Protein AF-L0R6K5-F1 (afdb_monomer_lite)

Sequence (326 aa):
MNNSSETPELPEMLKDYKSTAISVDLKSSDLKAHFYVQIIESSKLFSLFKGITVNRDIVLGIPDSPALLWSAAQNMQNYWKLLQDTLDKETLELIKEGFHSVKTEYGIDLETELINNLGSNFSAGIYDGMSINMGNINTLISLEFKEPAKMVSLIEKAIAKIPEEQQQMVNRLDIKGSKVYMVPVGPLQLYAGFKGNHLVVTMGKPMFEKGLDADPSKGFLNSIKDKTLKDGLKNEISVFYMDLKEVFYTVKNFIPMLMTLSEDASIVMTPEFQKLADLFHYVSFIAKAGKDEMKGDFVIKTGFDKPFFKGVKDVSDKIGEMKQTK

Structure (mmCIF, N/CA/C/O backbone):
data_AF-L0R6K5-F1
#
_entry.id   AF-L0R6K5-F1
#
loop_
_atom_site.group_PDB
_atom_site.id
_atom_site.type_symbol
_atom_site.label_atom_id
_atom_site.label_alt_id
_atom_site.label_comp_id
_atom_site.label_asym_id
_atom_site.label_entity_id
_atom_site.label_seq_id
_atom_site.pdbx_PDB_ins_code
_atom_site.Cartn_x
_atom_site.Cartn_y
_atom_site.Cartn_z
_atom_site.occupancy
_atom_site.B_iso_or_equiv
_atom_site.auth_seq_id
_atom_site.auth_comp_id
_atom_site.auth_asym_id
_atom_site.auth_atom_id
_atom_site.pdbx_PDB_model_num
ATOM 1 N N . MET A 1 1 ? 16.546 18.511 39.198 1.00 37.75 1 MET A N 1
ATOM 2 C CA . MET A 1 1 ? 16.366 17.047 39.139 1.00 37.75 1 MET A CA 1
ATOM 3 C C . MET A 1 1 ? 16.006 16.718 37.703 1.00 37.75 1 MET A C 1
ATOM 5 O O . MET A 1 1 ? 14.890 17.003 37.297 1.00 37.75 1 MET A O 1
ATOM 9 N N . ASN A 1 2 ? 16.990 16.262 36.926 1.00 37.00 2 ASN A N 1
ATOM 10 C CA . ASN A 1 2 ? 16.795 15.777 35.562 1.00 37.00 2 ASN A CA 1
ATOM 11 C C . ASN A 1 2 ? 16.271 14.346 35.663 1.00 37.00 2 ASN A C 1
ATOM 13 O O . ASN A 1 2 ? 17.058 13.438 35.910 1.00 37.00 2 ASN A O 1
ATOM 17 N N . ASN A 1 3 ? 14.966 14.153 35.498 1.00 36.88 3 ASN A N 1
ATOM 18 C CA . ASN A 1 3 ? 14.453 12.852 35.095 1.00 36.88 3 ASN A CA 1
ATOM 19 C C . ASN A 1 3 ? 14.517 12.840 33.573 1.00 36.88 3 ASN A C 1
ATOM 21 O O . ASN A 1 3 ? 13.611 13.339 32.913 1.00 36.88 3 ASN A O 1
ATOM 25 N N . SER A 1 4 ? 15.630 12.350 33.028 1.00 42.75 4 SER A N 1
ATOM 26 C CA . SER A 1 4 ? 15.674 11.933 31.635 1.00 42.75 4 SER A CA 1
ATOM 27 C C . SER A 1 4 ? 14.606 10.861 31.459 1.00 42.75 4 SER A C 1
ATOM 29 O O . SER A 1 4 ? 14.708 9.776 32.031 1.00 42.75 4 SER A O 1
ATOM 31 N N . SER A 1 5 ? 13.552 11.198 30.723 1.00 44.28 5 SER A N 1
ATOM 32 C CA . SER A 1 5 ? 12.665 10.231 30.104 1.00 44.28 5 SER A CA 1
ATOM 33 C C . SER A 1 5 ? 13.516 9.406 29.145 1.00 44.28 5 SER A C 1
ATOM 35 O O . SER A 1 5 ? 13.728 9.764 27.990 1.00 44.28 5 SER A O 1
ATOM 37 N N . GLU A 1 6 ? 14.092 8.321 29.653 1.00 50.56 6 GLU A N 1
ATOM 38 C CA . GLU A 1 6 ? 14.618 7.266 28.803 1.00 50.56 6 GLU A CA 1
ATOM 39 C C . GLU A 1 6 ? 13.414 6.712 28.037 1.00 50.56 6 GLU A C 1
ATOM 41 O O . GLU A 1 6 ? 12.645 5.898 28.549 1.00 50.56 6 GLU A O 1
ATOM 46 N N . THR A 1 7 ? 13.198 7.231 26.823 1.00 50.06 7 THR A N 1
ATOM 47 C CA . THR A 1 7 ? 12.493 6.523 25.749 1.00 50.06 7 THR A CA 1
ATOM 48 C C . THR A 1 7 ? 12.903 5.061 25.869 1.00 50.06 7 THR A C 1
ATOM 50 O O . THR A 1 7 ? 14.117 4.828 25.874 1.00 50.06 7 THR A O 1
ATOM 53 N N . PRO A 1 8 ? 11.979 4.091 26.017 1.00 48.62 8 PRO A N 1
ATOM 54 C CA . PRO A 1 8 ? 12.384 2.703 26.126 1.00 48.62 8 PRO A CA 1
ATOM 55 C C . PRO A 1 8 ? 13.241 2.399 24.909 1.00 48.62 8 PRO A C 1
ATOM 57 O O . PRO A 1 8 ? 12.845 2.575 23.754 1.00 48.62 8 PRO A O 1
ATOM 60 N N . GLU A 1 9 ? 14.491 2.093 25.214 1.00 54.06 9 GLU A N 1
ATOM 61 C CA . GLU A 1 9 ? 15.543 1.981 24.241 1.00 54.06 9 GLU A CA 1
ATOM 62 C C . GLU A 1 9 ? 15.110 0.931 23.204 1.00 54.06 9 GLU A C 1
ATOM 64 O O . GLU A 1 9 ? 14.888 -0.232 23.546 1.00 54.06 9 GLU A O 1
ATOM 69 N N . LEU A 1 10 ? 15.028 1.329 21.923 1.00 52.28 10 LEU A N 1
ATOM 70 C CA . LEU A 1 10 ? 14.991 0.439 20.748 1.00 52.28 10 LEU A CA 1
ATOM 71 C C . LEU A 1 10 ? 15.759 -0.899 20.956 1.00 52.28 10 LEU A C 1
ATOM 73 O O . LEU A 1 10 ? 15.283 -1.936 20.482 1.00 52.28 10 LEU A O 1
ATOM 77 N N . PRO A 1 11 ? 16.905 -0.917 21.680 1.00 60.03 11 PRO A N 1
ATOM 78 C CA . PRO A 1 11 ? 17.554 -2.109 22.223 1.00 60.03 11 PRO A CA 1
ATOM 79 C C . PRO A 1 11 ? 16.676 -3.249 22.753 1.00 60.03 11 PRO A C 1
ATOM 81 O O . PRO A 1 11 ? 17.030 -4.401 22.517 1.00 60.03 11 PRO A O 1
ATOM 84 N N . GLU A 1 12 ? 15.560 -3.004 23.446 1.00 64.88 12 GLU A N 1
ATOM 85 C CA . GLU A 1 12 ? 14.767 -4.093 24.041 1.00 64.88 12 GLU A CA 1
ATOM 86 C C . GLU A 1 12 ? 14.053 -4.951 22.995 1.00 64.88 12 GLU A C 1
ATOM 88 O O . GLU A 1 12 ? 14.070 -6.176 23.089 1.00 64.88 12 GLU A O 1
ATOM 93 N N . MET A 1 13 ? 13.492 -4.337 21.952 1.00 62.50 13 MET A N 1
ATOM 94 C CA . MET A 1 13 ? 12.807 -5.067 20.877 1.00 62.50 13 MET A CA 1
ATOM 95 C C . MET A 1 13 ? 13.789 -5.792 19.950 1.00 62.50 13 MET A C 1
ATOM 97 O O . MET A 1 13 ? 13.442 -6.800 19.336 1.00 62.50 13 MET A O 1
ATOM 101 N N . LEU A 1 14 ? 15.037 -5.317 19.886 1.00 68.12 14 LEU A N 1
ATOM 102 C CA . LEU A 1 14 ? 16.127 -5.999 19.190 1.00 68.12 14 LEU A CA 1
ATOM 103 C C . LEU A 1 14 ? 16.618 -7.249 19.940 1.00 68.12 14 LEU A C 1
ATOM 105 O O . LEU A 1 14 ? 17.276 -8.083 19.326 1.00 68.12 14 LEU A O 1
ATOM 109 N N . LYS A 1 15 ? 16.278 -7.445 21.226 1.00 79.31 15 LYS A N 1
ATOM 110 C CA . LYS A 1 15 ? 16.612 -8.689 21.956 1.00 79.31 15 LYS A CA 1
ATOM 111 C C . LYS A 1 15 ? 15.886 -9.910 21.390 1.00 79.31 15 LYS A C 1
ATOM 113 O O . LYS A 1 15 ? 16.383 -11.027 21.506 1.00 79.31 15 LYS A O 1
ATOM 118 N N . ASP A 1 16 ? 14.735 -9.697 20.754 1.00 84.81 16 ASP A N 1
ATOM 119 C CA . ASP A 1 16 ? 13.950 -10.763 20.132 1.00 84.81 16 ASP A CA 1
ATOM 120 C C . ASP A 1 16 ? 14.486 -11.184 18.757 1.00 84.81 16 ASP A C 1
ATOM 122 O O . ASP A 1 16 ? 14.037 -12.180 18.185 1.00 84.81 16 ASP A O 1
ATOM 126 N N . TYR A 1 17 ? 15.439 -10.438 18.205 1.00 86.31 17 TYR A N 1
ATOM 127 C CA . TYR A 1 17 ? 16.061 -10.742 16.929 1.00 86.31 17 TYR A CA 1
ATOM 128 C C . TYR A 1 17 ? 17.138 -11.822 17.096 1.00 86.31 17 TYR A C 1
ATOM 130 O O . TYR A 1 17 ? 18.035 -11.713 17.932 1.00 86.31 17 TYR A O 1
ATOM 138 N N . LYS A 1 18 ? 17.069 -12.872 16.270 1.00 90.31 18 LYS A N 1
ATOM 139 C CA . LYS A 1 18 ? 18.043 -13.975 16.290 1.00 90.31 18 LYS A CA 1
ATOM 140 C C . LYS A 1 18 ? 19.069 -13.871 15.171 1.00 90.31 18 LYS A C 1
ATOM 142 O O . LYS A 1 18 ? 20.250 -14.117 15.395 1.00 90.31 18 LYS A O 1
ATOM 147 N N . SER A 1 19 ? 18.624 -13.580 13.952 1.00 91.25 19 SER A N 1
ATOM 148 C CA . SER A 1 19 ? 19.500 -13.534 12.781 1.00 91.25 19 SER A CA 1
ATOM 149 C C . SER A 1 19 ? 18.872 -12.766 11.621 1.00 91.25 19 SER A C 1
ATOM 151 O O . SER A 1 19 ? 17.651 -12.650 11.522 1.00 91.25 19 SER A O 1
ATOM 153 N N . THR A 1 20 ? 19.726 -12.272 10.725 1.00 93.94 20 THR A N 1
ATOM 154 C CA . THR A 1 20 ? 19.353 -11.732 9.416 1.00 93.94 20 THR A CA 1
ATOM 155 C C . THR A 1 20 ? 20.229 -12.385 8.369 1.00 93.94 20 THR A C 1
ATOM 157 O O . THR A 1 20 ? 21.409 -12.654 8.610 1.00 93.94 20 THR A O 1
ATOM 160 N N . ALA A 1 21 ? 19.664 -12.624 7.198 1.00 95.31 21 ALA A N 1
ATOM 161 C CA . ALA A 1 21 ? 20.421 -12.989 6.022 1.00 95.31 21 ALA A CA 1
ATOM 162 C C . ALA A 1 21 ? 19.873 -12.230 4.819 1.00 95.31 21 ALA A C 1
ATOM 164 O O . ALA A 1 21 ? 18.664 -12.051 4.664 1.00 95.31 21 ALA A O 1
ATOM 165 N N . ILE A 1 22 ? 20.791 -11.804 3.959 1.00 96.38 22 ILE A N 1
ATOM 166 C CA . ILE A 1 22 ? 20.474 -11.207 2.670 1.00 96.38 22 ILE A CA 1
ATOM 167 C C . ILE A 1 22 ? 21.234 -12.006 1.620 1.00 96.38 22 ILE A C 1
ATOM 169 O O . ILE A 1 22 ? 22.444 -12.204 1.732 1.00 96.38 22 ILE A O 1
ATOM 173 N N . SER A 1 23 ? 20.522 -12.477 0.605 1.00 97.00 23 SER A N 1
ATOM 174 C CA . SER A 1 23 ? 21.109 -13.112 -0.571 1.00 97.00 23 SER A CA 1
ATOM 175 C C . SER A 1 23 ? 20.747 -12.294 -1.797 1.00 97.00 23 SER A C 1
ATOM 177 O O . SER A 1 23 ? 19.596 -11.895 -1.935 1.00 97.00 23 SER A O 1
ATOM 179 N N . VAL A 1 24 ? 21.713 -12.035 -2.677 1.00 96.88 24 VAL A N 1
ATOM 180 C CA . VAL A 1 24 ? 21.503 -11.261 -3.906 1.00 96.88 24 VAL A CA 1
ATOM 181 C C . VAL A 1 24 ? 21.992 -12.074 -5.098 1.00 96.88 24 VAL A C 1
ATOM 183 O O . VAL A 1 24 ? 23.124 -12.562 -5.105 1.00 96.88 24 VAL A O 1
ATOM 186 N N . ASP A 1 25 ? 21.151 -12.202 -6.119 1.00 95.69 25 ASP A N 1
ATOM 187 C CA . ASP A 1 25 ? 21.522 -12.801 -7.395 1.00 95.69 25 ASP A CA 1
ATOM 188 C C . ASP A 1 25 ? 22.220 -11.764 -8.283 1.00 95.69 25 ASP A C 1
ATOM 190 O O . ASP A 1 25 ? 21.623 -10.776 -8.709 1.00 95.69 25 ASP A O 1
ATOM 194 N N . LEU A 1 26 ? 23.502 -12.004 -8.563 1.00 93.88 26 LEU A N 1
ATOM 195 C CA . LEU A 1 26 ? 24.333 -11.157 -9.425 1.00 93.88 26 LEU A CA 1
ATOM 196 C C . LEU A 1 26 ? 24.477 -11.702 -10.855 1.00 93.88 26 LEU A C 1
ATOM 198 O O . LEU A 1 26 ? 25.140 -11.079 -11.685 1.00 93.88 26 LEU A O 1
ATOM 202 N N . LYS A 1 27 ? 23.933 -12.893 -11.136 1.00 94.94 27 LYS A N 1
ATOM 203 C CA . LYS A 1 27 ? 24.081 -13.590 -12.422 1.00 94.94 27 LYS A CA 1
ATOM 204 C C . LYS A 1 27 ? 22.873 -13.385 -13.329 1.00 94.94 27 LYS A C 1
ATOM 206 O O . LYS A 1 27 ? 23.046 -13.348 -14.545 1.00 94.94 27 LYS A O 1
ATOM 211 N N . SER A 1 28 ? 21.680 -13.267 -12.753 1.00 96.62 28 SER A N 1
ATOM 212 C CA . SER A 1 28 ? 20.444 -13.037 -13.504 1.00 96.62 28 SER A CA 1
ATOM 213 C C . SER A 1 28 ? 20.407 -11.667 -14.187 1.00 96.62 28 SER A C 1
ATOM 215 O O . SER A 1 28 ? 21.052 -10.712 -13.751 1.00 96.62 28 SER A O 1
ATOM 217 N N . SER A 1 29 ? 19.622 -11.570 -15.262 1.00 97.50 29 SER A N 1
ATOM 218 C CA . SER A 1 29 ? 19.264 -10.292 -15.894 1.00 97.50 29 SER A CA 1
ATOM 219 C C . SER A 1 29 ? 18.374 -9.420 -15.006 1.00 97.50 29 SER A C 1
ATOM 221 O O . SER A 1 29 ? 18.449 -8.193 -15.050 1.00 97.50 29 SER A O 1
ATOM 223 N N . ASP A 1 30 ? 17.573 -10.058 -14.159 1.00 97.31 30 ASP A N 1
ATOM 224 C CA . ASP A 1 30 ? 16.804 -9.424 -13.094 1.00 97.31 30 ASP A CA 1
ATOM 225 C C . ASP A 1 30 ? 17.676 -9.223 -11.845 1.00 97.31 30 ASP A C 1
ATOM 227 O O . ASP A 1 30 ? 18.498 -10.085 -11.522 1.00 97.31 30 ASP A O 1
ATOM 231 N N . LEU A 1 31 ? 17.435 -8.153 -11.083 1.00 97.50 31 LEU A N 1
ATOM 232 C CA . LEU A 1 31 ? 17.939 -8.070 -9.711 1.00 97.50 31 LEU A CA 1
ATOM 233 C C . LEU A 1 31 ? 16.982 -8.834 -8.806 1.00 97.50 31 LEU A C 1
ATOM 235 O O . LEU A 1 31 ? 15.807 -8.481 -8.724 1.00 97.50 31 LEU A O 1
ATOM 239 N N . LYS A 1 32 ? 17.481 -9.852 -8.109 1.00 97.50 32 LYS A N 1
ATOM 240 C CA . LYS A 1 32 ? 16.712 -10.593 -7.105 1.00 97.50 32 LYS A CA 1
ATOM 241 C C . LYS A 1 32 ? 17.458 -10.548 -5.787 1.00 97.50 32 LYS A C 1
ATOM 243 O O . LYS A 1 32 ? 18.640 -10.888 -5.746 1.00 97.50 32 LYS A O 1
ATOM 248 N N . ALA A 1 33 ? 16.778 -10.133 -4.729 1.00 97.12 33 ALA A N 1
ATOM 249 C CA . ALA A 1 33 ? 17.303 -10.181 -3.378 1.00 97.12 33 ALA A CA 1
ATOM 250 C C . ALA A 1 33 ? 16.306 -10.876 -2.451 1.00 97.12 33 ALA A C 1
ATOM 252 O O . ALA A 1 33 ? 15.117 -10.569 -2.456 1.00 97.12 33 ALA A O 1
ATOM 253 N N . HIS A 1 34 ? 16.811 -11.808 -1.654 1.00 96.88 34 HIS A N 1
ATOM 254 C CA . HIS A 1 34 ? 16.060 -12.522 -0.636 1.00 96.88 34 HIS A CA 1
ATOM 255 C C . HIS A 1 34 ? 16.500 -12.019 0.731 1.00 96.88 34 HIS A C 1
ATOM 257 O O . HIS A 1 34 ? 17.689 -12.028 1.051 1.00 96.88 34 HIS A O 1
ATOM 263 N N . PHE A 1 35 ? 15.532 -11.602 1.529 1.00 95.81 35 PHE A N 1
ATOM 264 C CA . PHE A 1 35 ? 15.693 -11.143 2.895 1.00 95.81 35 PHE A CA 1
ATOM 265 C C . PHE A 1 35 ? 15.117 -12.196 3.824 1.00 95.81 35 PHE A C 1
ATOM 267 O O . PHE A 1 35 ? 14.037 -12.739 3.591 1.00 95.81 35 PHE A O 1
ATOM 274 N N . TYR A 1 36 ? 15.833 -12.472 4.896 1.00 94.94 36 TYR A N 1
ATOM 275 C CA . TYR A 1 36 ? 15.402 -13.377 5.938 1.00 94.94 36 TYR A CA 1
ATOM 276 C C . TYR A 1 36 ? 15.707 -12.726 7.275 1.00 94.94 36 TYR A C 1
ATOM 278 O O . TYR A 1 36 ? 16.836 -12.305 7.502 1.00 94.94 36 TYR A O 1
ATOM 286 N N . VAL A 1 37 ? 14.715 -12.657 8.152 1.00 92.69 37 VAL A N 1
ATOM 287 C CA . VAL A 1 37 ? 14.865 -12.170 9.522 1.00 92.69 37 VAL A CA 1
ATOM 288 C C . VAL A 1 37 ? 14.238 -13.198 10.446 1.00 92.69 37 VAL A C 1
ATOM 290 O O . VAL A 1 37 ? 13.049 -13.485 10.330 1.00 92.69 37 VAL A O 1
ATOM 293 N N . GLN A 1 38 ? 15.016 -13.747 11.370 1.00 92.81 38 GLN A N 1
ATOM 294 C CA . GLN A 1 38 ? 14.497 -14.642 12.396 1.00 92.81 38 GLN A CA 1
ATOM 295 C C . GLN A 1 38 ? 14.232 -13.867 13.682 1.00 92.81 38 GLN A C 1
ATOM 297 O O . GLN A 1 38 ? 15.103 -13.143 14.175 1.00 92.81 38 GLN A O 1
ATOM 302 N N . ILE A 1 39 ? 13.040 -14.058 14.237 1.00 89.75 39 ILE A N 1
ATOM 303 C CA . ILE A 1 39 ? 12.568 -13.387 15.448 1.00 89.75 39 ILE A CA 1
ATOM 304 C C . ILE A 1 39 ? 12.039 -14.465 16.395 1.00 89.75 39 ILE A C 1
ATOM 306 O O . ILE A 1 39 ? 11.471 -15.465 15.962 1.00 89.75 39 ILE A O 1
ATOM 310 N N . ILE A 1 40 ? 12.245 -14.311 17.701 1.00 88.75 40 ILE A N 1
ATOM 311 C CA . ILE A 1 40 ? 11.655 -15.217 18.691 1.00 88.75 40 ILE A CA 1
ATOM 312 C C . ILE A 1 40 ? 10.128 -15.240 18.499 1.00 88.75 40 ILE A C 1
ATOM 314 O O . ILE A 1 40 ? 9.485 -14.196 18.453 1.00 88.75 40 ILE A O 1
ATOM 318 N N . GLU A 1 41 ? 9.531 -16.433 18.417 1.00 85.50 41 GLU A N 1
ATOM 319 C CA . GLU A 1 41 ? 8.090 -16.601 18.157 1.00 85.50 41 GLU A CA 1
ATOM 320 C C . GLU A 1 41 ? 7.198 -15.892 19.198 1.00 85.50 41 GLU A C 1
ATOM 322 O O . GLU A 1 41 ? 6.104 -15.433 18.872 1.00 85.50 41 GLU A O 1
ATOM 327 N N . SER A 1 42 ? 7.665 -15.781 20.446 1.00 86.00 42 SER A N 1
ATOM 328 C CA . SER A 1 42 ? 6.980 -15.066 21.531 1.00 86.00 42 SER A CA 1
ATOM 329 C C . SER A 1 42 ? 7.154 -13.545 21.490 1.00 86.00 42 SER A C 1
ATOM 331 O O . SER A 1 42 ? 6.640 -12.861 22.373 1.00 86.00 42 SER A O 1
ATOM 333 N N . SER A 1 43 ? 7.883 -13.008 20.510 1.00 87.44 43 SER A N 1
ATOM 334 C CA . SER A 1 43 ? 8.113 -11.572 20.386 1.00 87.44 43 SER A CA 1
ATOM 335 C C . SER A 1 43 ? 6.810 -10.815 20.168 1.00 87.44 43 SER A C 1
ATOM 337 O O . SER A 1 43 ? 5.972 -11.196 19.339 1.00 87.44 43 SER A O 1
ATOM 339 N N . LYS A 1 44 ? 6.680 -9.667 20.841 1.00 85.06 44 LYS A N 1
ATOM 340 C CA . LYS A 1 44 ? 5.572 -8.739 20.590 1.00 85.06 44 LYS A CA 1
ATOM 341 C C . LYS A 1 44 ? 5.567 -8.257 19.136 1.00 85.06 44 LYS A C 1
ATOM 343 O O . LYS A 1 44 ? 4.493 -8.139 18.551 1.00 85.06 44 LYS A O 1
ATOM 348 N N . LEU A 1 45 ? 6.739 -8.065 18.523 1.00 85.56 45 LEU A N 1
ATOM 349 C CA . LEU A 1 45 ? 6.857 -7.658 17.120 1.00 85.56 45 LEU A CA 1
ATOM 350 C C . LEU A 1 45 ? 6.308 -8.733 16.173 1.00 85.56 45 LEU A C 1
ATOM 352 O O . LEU A 1 45 ? 5.558 -8.430 15.251 1.00 85.56 45 LEU A O 1
ATOM 356 N N . PHE A 1 46 ? 6.623 -10.004 16.427 1.00 87.06 46 PHE A N 1
ATOM 357 C CA . PHE A 1 46 ? 6.133 -11.105 15.596 1.00 87.06 46 PHE A CA 1
ATOM 358 C C . PHE A 1 46 ? 4.612 -11.309 15.727 1.00 87.06 46 PHE A C 1
ATOM 360 O O . PHE A 1 46 ? 3.928 -11.657 14.760 1.00 87.06 46 PHE A O 1
ATOM 367 N N . SER A 1 47 ? 4.052 -11.002 16.902 1.00 87.75 47 SER A N 1
ATOM 368 C CA . SER A 1 47 ? 2.604 -11.045 17.151 1.00 87.75 47 SER A CA 1
ATOM 369 C C . SER A 1 47 ? 1.784 -10.067 16.295 1.00 87.75 47 SER A C 1
ATOM 371 O O . SER A 1 47 ? 0.564 -10.223 16.193 1.00 87.75 47 SER A O 1
ATOM 373 N N . LEU A 1 48 ? 2.435 -9.080 15.665 1.00 89.62 48 LEU A N 1
ATOM 374 C CA . LEU A 1 48 ? 1.791 -8.156 14.734 1.00 89.62 48 LEU A CA 1
ATOM 375 C C . LEU A 1 48 ? 1.435 -8.802 13.399 1.00 89.62 48 LEU A C 1
ATOM 377 O O . LEU A 1 48 ? 0.567 -8.272 12.716 1.00 89.62 48 LEU A O 1
ATOM 381 N N . PHE A 1 49 ? 2.092 -9.906 13.032 1.00 88.44 49 PHE A N 1
ATOM 382 C CA . PHE A 1 49 ? 1.966 -10.543 11.716 1.00 88.44 49 PHE A CA 1
ATOM 383 C C . PHE A 1 49 ? 1.437 -11.981 11.792 1.00 88.44 49 PHE A C 1
ATOM 385 O O . PHE A 1 49 ? 0.937 -12.524 10.805 1.00 88.44 49 PHE A O 1
ATOM 392 N N . LYS A 1 50 ? 1.528 -12.616 12.966 1.00 81.75 50 LYS A N 1
ATOM 393 C CA . LYS A 1 50 ? 1.111 -14.005 13.172 1.00 81.75 50 LYS A CA 1
ATOM 394 C C . LYS A 1 50 ? -0.404 -14.178 13.011 1.00 81.75 50 LYS A C 1
ATOM 396 O O . LYS A 1 50 ? -1.191 -13.502 13.666 1.00 81.75 50 LYS A O 1
ATOM 401 N N . GLY A 1 51 ? -0.802 -15.156 12.193 1.00 78.81 51 GLY A N 1
ATOM 402 C CA . GLY A 1 51 ? -2.201 -15.581 12.051 1.00 78.81 51 GLY A CA 1
ATOM 403 C C . GLY A 1 51 ? -3.097 -14.604 11.286 1.00 78.81 51 GLY A C 1
ATOM 404 O O . GLY A 1 51 ? -4.319 -14.706 11.376 1.00 78.81 51 GLY A O 1
ATOM 405 N N . ILE A 1 52 ? -2.512 -13.659 10.549 1.00 86.19 52 ILE A N 1
ATOM 406 C CA . ILE A 1 52 ? -3.276 -12.697 9.758 1.00 86.19 52 ILE A CA 1
ATOM 407 C C . ILE A 1 52 ? -3.758 -13.340 8.467 1.00 86.19 52 ILE A C 1
ATOM 409 O O . ILE A 1 52 ? -2.977 -13.907 7.707 1.00 86.19 52 ILE A O 1
ATOM 413 N N . THR A 1 53 ? -5.059 -13.210 8.214 1.00 80.38 53 THR A N 1
ATOM 414 C CA . THR A 1 53 ? -5.631 -13.514 6.905 1.00 80.38 53 THR A CA 1
ATOM 415 C C . THR A 1 53 ? -5.526 -12.278 6.034 1.00 80.38 53 THR A C 1
ATOM 417 O O . THR A 1 53 ? -5.977 -11.195 6.410 1.00 80.38 53 THR A O 1
ATOM 420 N N . VAL A 1 54 ? -4.917 -12.450 4.870 1.00 86.50 54 VAL A N 1
ATOM 421 C CA . VAL A 1 54 ? -4.701 -11.369 3.925 1.00 86.50 54 VAL A CA 1
ATOM 422 C C . VAL A 1 54 ? -5.849 -11.330 2.924 1.00 86.50 54 VAL A C 1
ATOM 424 O O . VAL A 1 54 ? -6.183 -12.350 2.326 1.00 86.50 54 VAL A O 1
ATOM 427 N N . ASN A 1 55 ? -6.447 -10.157 2.737 1.00 88.31 55 ASN A N 1
ATOM 428 C CA . ASN A 1 55 ? -7.493 -9.930 1.747 1.00 88.31 55 ASN A CA 1
ATOM 429 C C . ASN A 1 55 ? -7.161 -8.686 0.922 1.00 88.31 55 ASN A C 1
ATOM 431 O O . ASN A 1 55 ? -7.193 -7.558 1.417 1.00 88.31 55 ASN A O 1
ATOM 435 N N . ARG A 1 56 ? -6.860 -8.918 -0.356 1.00 91.44 56 ARG A N 1
ATOM 436 C CA . ARG A 1 56 ? -6.521 -7.885 -1.344 1.00 91.44 56 ARG A CA 1
ATOM 437 C C . ARG A 1 56 ? -7.482 -7.877 -2.520 1.00 91.44 56 ARG A C 1
ATOM 439 O O . ARG A 1 56 ? -7.158 -7.322 -3.568 1.00 91.44 56 ARG A O 1
ATOM 446 N N . ASP A 1 57 ? -8.650 -8.488 -2.368 1.00 93.12 57 ASP A N 1
ATOM 447 C CA . ASP A 1 57 ? -9.528 -8.773 -3.499 1.00 93.12 57 ASP A CA 1
ATOM 448 C C . ASP A 1 57 ? -9.993 -7.497 -4.203 1.00 93.12 57 ASP A C 1
ATOM 450 O O . ASP A 1 57 ? -10.114 -7.469 -5.426 1.00 93.12 57 ASP A O 1
ATOM 454 N N . ILE A 1 58 ? -10.176 -6.413 -3.444 1.00 95.31 58 ILE A N 1
ATOM 455 C CA . ILE A 1 58 ? -10.544 -5.104 -3.989 1.00 95.31 58 ILE A CA 1
ATOM 456 C C . ILE A 1 58 ? -9.460 -4.567 -4.925 1.00 95.31 58 ILE A C 1
ATOM 458 O O . ILE A 1 58 ? -9.755 -4.211 -6.059 1.00 95.31 58 ILE A O 1
ATOM 462 N N . VAL A 1 59 ? -8.207 -4.511 -4.471 1.00 95.62 59 VAL A N 1
ATOM 463 C CA . VAL A 1 59 ? -7.107 -3.911 -5.244 1.00 95.62 59 VAL A CA 1
ATOM 464 C C . VAL A 1 59 ? -6.625 -4.827 -6.373 1.00 95.62 59 VAL A C 1
ATOM 466 O O . VAL A 1 59 ? -6.354 -4.376 -7.479 1.00 95.62 59 VAL A O 1
ATOM 469 N N . LEU A 1 60 ? -6.581 -6.138 -6.139 1.00 95.69 60 LEU A N 1
ATOM 470 C CA . LEU A 1 60 ? -6.166 -7.122 -7.144 1.00 95.69 60 LEU A CA 1
ATOM 471 C C . LEU A 1 60 ? -7.270 -7.446 -8.163 1.00 95.69 60 LEU A C 1
ATOM 473 O O . LEU A 1 60 ? -6.984 -7.999 -9.228 1.00 95.69 60 LEU A O 1
ATOM 477 N N . GLY A 1 61 ? -8.521 -7.122 -7.830 1.00 96.25 61 GLY A N 1
ATOM 478 C CA . GLY A 1 61 ? -9.695 -7.314 -8.673 1.00 96.25 61 GLY A CA 1
ATOM 479 C C . GLY A 1 61 ?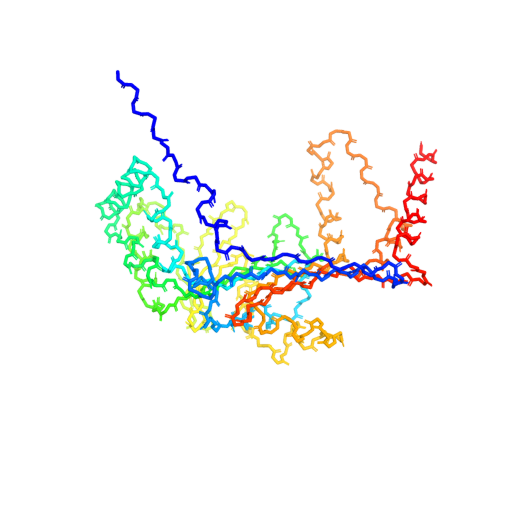 -9.986 -6.167 -9.640 1.00 96.25 61 GLY A C 1
ATOM 480 O O . GLY A 1 61 ? -10.879 -6.316 -10.473 1.00 96.25 61 GLY A O 1
ATOM 481 N N . ILE A 1 62 ? -9.248 -5.053 -9.574 1.00 96.88 62 ILE A N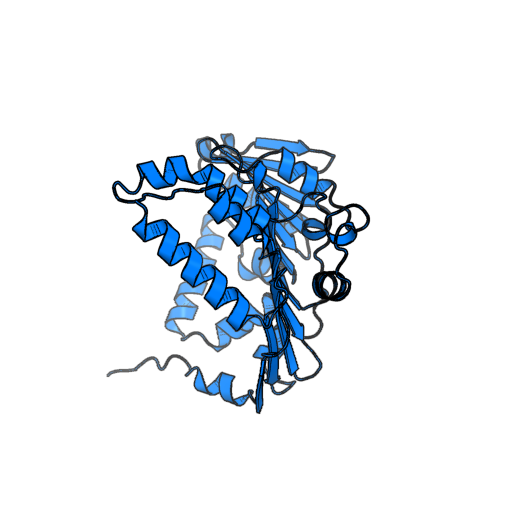 1
ATOM 482 C CA . ILE A 1 62 ? -9.339 -3.970 -10.566 1.00 96.88 62 ILE A CA 1
ATOM 483 C C . ILE A 1 62 ? -8.765 -4.465 -11.902 1.00 96.88 62 ILE A C 1
ATOM 485 O O . ILE A 1 62 ? -7.662 -5.003 -11.895 1.00 96.88 62 ILE A O 1
ATOM 489 N N . PRO A 1 63 ? -9.464 -4.323 -13.045 1.00 95.06 63 PRO A N 1
ATOM 490 C CA . PRO A 1 63 ? -8.978 -4.831 -14.335 1.00 95.06 63 PRO A CA 1
ATOM 491 C C . PRO A 1 63 ? -7.714 -4.155 -14.879 1.00 95.06 63 PRO A C 1
ATOM 493 O O . PRO A 1 63 ? -6.950 -4.797 -15.600 1.00 95.06 63 PRO A O 1
ATOM 496 N N . ASP A 1 64 ? -7.505 -2.875 -14.572 1.00 95.25 64 ASP A N 1
ATOM 497 C CA . ASP A 1 64 ? -6.368 -2.117 -15.098 1.00 95.25 64 ASP A CA 1
ATOM 498 C C . ASP A 1 64 ? -5.054 -2.504 -14.404 1.00 95.25 64 ASP A C 1
ATOM 500 O O . ASP A 1 64 ? -5.045 -2.918 -13.244 1.00 95.25 64 ASP A O 1
ATOM 504 N N . SER A 1 65 ? -3.927 -2.318 -15.098 1.00 93.44 65 SER A N 1
ATOM 505 C CA . SER A 1 65 ? -2.611 -2.507 -14.480 1.00 93.44 65 SER A CA 1
ATOM 506 C C . SER A 1 65 ? -2.354 -1.407 -13.439 1.00 93.44 65 SER A C 1
ATOM 508 O O . SER A 1 65 ? -2.558 -0.225 -13.744 1.00 93.44 65 SER A O 1
ATOM 510 N N . PRO A 1 66 ? -1.914 -1.747 -12.215 1.00 95.44 66 PRO A N 1
ATOM 511 C CA . PRO A 1 66 ? -1.478 -0.756 -11.252 1.00 95.44 66 PRO A CA 1
ATOM 512 C C . PRO A 1 66 ? -0.108 -0.201 -11.653 1.00 95.44 66 PRO A C 1
ATOM 514 O O . PRO A 1 66 ? 0.855 -0.952 -11.797 1.00 95.44 66 PRO A O 1
ATOM 517 N N . ALA A 1 67 ? 0.005 1.124 -11.736 1.00 95.94 67 ALA A N 1
ATOM 518 C CA . ALA A 1 67 ? 1.296 1.808 -11.716 1.00 95.94 67 ALA A CA 1
ATOM 519 C C . ALA A 1 67 ? 2.018 1.556 -10.392 1.00 95.94 67 ALA A C 1
ATOM 521 O O . ALA A 1 67 ? 3.217 1.288 -10.355 1.00 95.94 67 ALA A O 1
ATOM 522 N N . LEU A 1 68 ? 1.258 1.596 -9.300 1.00 96.81 68 LEU A N 1
ATOM 523 C CA . LEU A 1 68 ? 1.733 1.291 -7.963 1.00 96.81 68 LEU A CA 1
ATOM 524 C C . LEU A 1 68 ? 0.649 0.527 -7.218 1.00 96.81 68 LEU A C 1
ATOM 526 O O . LEU A 1 68 ? -0.522 0.889 -7.265 1.00 96.81 68 LEU A O 1
ATOM 530 N N . LEU A 1 69 ? 1.049 -0.512 -6.503 1.00 96.94 69 LEU A N 1
ATOM 531 C CA . LEU A 1 69 ? 0.217 -1.262 -5.582 1.00 96.94 69 LEU A CA 1
ATOM 532 C C . LEU A 1 69 ? 1.017 -1.476 -4.301 1.00 96.94 69 LEU A C 1
ATOM 534 O O . LEU A 1 69 ? 2.108 -2.042 -4.316 1.00 96.94 69 LEU A O 1
ATOM 538 N N . TRP A 1 70 ? 0.455 -1.050 -3.183 1.00 96.44 70 TRP A N 1
ATOM 539 C CA . TRP A 1 70 ? 0.982 -1.321 -1.861 1.00 96.44 70 TRP A CA 1
ATOM 540 C C . TRP A 1 70 ? -0.099 -1.971 -1.013 1.00 96.44 70 TRP A C 1
ATOM 542 O O . TRP A 1 70 ? -1.257 -1.563 -1.022 1.00 96.44 70 TRP A O 1
ATOM 552 N N . SER A 1 71 ? 0.263 -3.003 -0.272 1.00 95.38 71 SER A N 1
ATOM 553 C CA . SER A 1 71 ? -0.637 -3.636 0.670 1.00 95.38 71 SER A CA 1
ATOM 554 C C . SER A 1 71 ? 0.156 -4.196 1.830 1.00 95.38 71 SER A C 1
ATOM 556 O O . SER A 1 71 ? 1.199 -4.815 1.636 1.00 95.38 71 SER A O 1
ATOM 558 N N . ALA A 1 72 ? -0.346 -3.991 3.034 1.00 93.56 72 ALA A N 1
ATOM 559 C CA . ALA A 1 72 ? 0.249 -4.498 4.251 1.00 93.56 72 ALA A CA 1
ATOM 560 C C . ALA A 1 72 ? -0.852 -5.058 5.141 1.00 93.56 72 ALA A C 1
ATOM 562 O O . ALA A 1 72 ? -1.940 -4.485 5.253 1.00 93.56 72 ALA A O 1
ATOM 563 N N . ALA A 1 73 ? -0.550 -6.185 5.769 1.00 92.25 73 ALA A N 1
ATOM 564 C CA . ALA A 1 73 ? -1.437 -6.849 6.691 1.00 92.25 73 ALA A CA 1
ATOM 565 C C . ALA A 1 73 ? -0.792 -6.872 8.082 1.00 92.25 73 ALA A C 1
ATOM 567 O O . ALA A 1 73 ? 0.286 -7.439 8.267 1.00 92.25 73 ALA A O 1
ATOM 568 N N . GLN A 1 74 ? -1.437 -6.231 9.055 1.00 91.56 74 GLN A N 1
ATOM 569 C CA . GLN A 1 74 ? -0.947 -6.128 10.430 1.00 91.56 74 GLN A CA 1
ATOM 570 C C . GLN A 1 74 ? -2.099 -6.142 11.435 1.00 91.56 74 GLN A C 1
ATOM 572 O O . GLN A 1 74 ? -3.197 -5.655 11.170 1.00 91.56 74 GLN A O 1
ATOM 577 N N . ASN A 1 75 ? -1.869 -6.689 12.624 1.00 91.00 75 ASN A N 1
ATOM 578 C CA . ASN A 1 75 ? -2.863 -6.662 13.687 1.00 91.00 75 ASN A CA 1
ATOM 579 C C . ASN A 1 75 ? -2.830 -5.288 14.369 1.00 91.00 75 ASN A C 1
ATOM 581 O O . ASN A 1 75 ? -2.038 -5.066 15.284 1.00 91.00 75 ASN A O 1
ATOM 585 N N . MET A 1 76 ? -3.707 -4.379 13.934 1.00 91.00 76 MET A N 1
ATOM 586 C CA . MET A 1 76 ? -3.767 -3.001 14.441 1.00 91.00 76 MET A CA 1
ATOM 587 C C . MET A 1 76 ? -3.991 -2.915 15.953 1.00 91.00 76 MET A C 1
ATOM 589 O O . MET A 1 76 ? -3.437 -2.036 16.605 1.00 91.00 76 MET A O 1
ATOM 593 N N . GLN A 1 77 ? -4.750 -3.847 16.530 1.00 90.94 77 GLN A N 1
ATOM 594 C CA . GLN A 1 77 ? -4.981 -3.880 17.971 1.00 90.94 77 GLN A CA 1
ATOM 595 C C . GLN A 1 77 ? -3.711 -4.270 18.739 1.00 90.94 77 GLN A C 1
ATOM 597 O O . GLN A 1 77 ? -3.396 -3.663 19.760 1.00 90.94 77 GLN A O 1
ATOM 602 N N . ASN A 1 78 ? -2.967 -5.268 18.257 1.00 91.31 78 ASN A N 1
ATOM 603 C CA . ASN A 1 78 ? -1.679 -5.630 18.853 1.00 91.31 78 ASN A CA 1
ATOM 604 C C . ASN A 1 78 ? -0.632 -4.536 18.622 1.00 91.31 78 ASN A C 1
ATOM 606 O O . ASN A 1 78 ? 0.172 -4.285 19.512 1.00 91.31 78 ASN A O 1
ATOM 610 N N . TYR A 1 79 ? -0.669 -3.859 17.471 1.00 91.81 79 TYR A N 1
ATOM 611 C CA . TYR A 1 79 ? 0.203 -2.721 17.186 1.00 91.81 79 TYR A CA 1
ATOM 612 C C . TYR A 1 79 ? -0.059 -1.561 18.148 1.00 91.81 79 TYR A C 1
ATOM 614 O O . TYR A 1 79 ? 0.877 -1.009 18.712 1.00 91.81 79 TYR A O 1
ATOM 622 N N . TRP A 1 80 ? -1.326 -1.242 18.414 1.00 92.19 80 TRP A N 1
ATOM 623 C CA . TRP A 1 80 ? -1.687 -0.224 19.396 1.00 92.19 80 TRP A CA 1
ATOM 624 C C . TRP A 1 80 ? -1.215 -0.579 20.811 1.00 92.19 80 TRP A C 1
ATOM 626 O O . TRP A 1 80 ? -0.590 0.250 21.465 1.00 92.19 80 TRP A O 1
ATOM 636 N N . LYS A 1 81 ? -1.417 -1.827 21.256 1.00 91.19 81 LYS A N 1
ATOM 637 C CA . LYS A 1 81 ? -0.886 -2.307 22.547 1.00 91.19 81 LYS A CA 1
ATOM 638 C C . LYS A 1 81 ? 0.636 -2.200 22.616 1.00 91.19 81 LYS A C 1
ATOM 640 O O . LYS A 1 81 ? 1.181 -1.788 23.631 1.00 91.19 81 LYS A O 1
ATOM 645 N N . LEU A 1 82 ? 1.317 -2.546 21.526 1.00 90.00 82 LEU A N 1
ATOM 646 C CA . LEU A 1 82 ? 2.763 -2.415 21.433 1.00 90.00 82 LEU A CA 1
ATOM 647 C C . LEU A 1 82 ? 3.199 -0.955 21.573 1.00 90.00 82 LEU A C 1
ATOM 649 O O . LEU A 1 82 ? 4.095 -0.685 22.360 1.00 90.00 82 LEU A O 1
ATOM 653 N N . LEU A 1 83 ? 2.530 -0.024 20.885 1.00 90.06 83 LEU A N 1
ATOM 654 C CA . LEU A 1 83 ? 2.795 1.407 21.031 1.00 90.06 83 LEU A CA 1
ATOM 655 C C . LEU A 1 83 ? 2.602 1.875 22.478 1.00 90.06 83 LEU A C 1
ATOM 657 O O . LEU A 1 83 ? 3.475 2.558 23.002 1.00 90.06 83 LEU A O 1
ATOM 661 N N . GLN A 1 84 ? 1.517 1.470 23.143 1.00 91.06 84 GLN A N 1
ATOM 662 C CA . GLN A 1 84 ? 1.270 1.803 24.553 1.00 91.06 84 GLN A CA 1
ATOM 663 C C . GLN A 1 84 ? 2.388 1.308 25.483 1.00 91.06 84 GLN A C 1
ATOM 665 O O . GLN A 1 84 ? 2.721 1.992 26.447 1.00 91.06 84 GLN A O 1
ATOM 670 N N . ASP A 1 85 ? 2.979 0.150 25.181 1.00 87.00 85 ASP A N 1
ATOM 671 C CA . ASP A 1 85 ? 4.085 -0.424 25.951 1.00 87.00 85 ASP A CA 1
ATOM 672 C C . ASP A 1 85 ? 5.443 0.243 25.653 1.00 87.00 85 ASP A C 1
ATOM 674 O O . ASP A 1 85 ? 6.358 0.151 26.471 1.00 87.00 85 ASP A O 1
ATOM 678 N N . THR A 1 86 ? 5.600 0.865 24.478 1.00 85.62 86 THR A N 1
ATOM 679 C CA . THR A 1 86 ? 6.877 1.432 23.994 1.00 85.62 86 THR A CA 1
ATOM 680 C C . THR A 1 86 ? 6.951 2.953 24.029 1.00 85.62 86 THR A C 1
ATOM 682 O O . THR A 1 86 ? 8.018 3.518 23.827 1.00 85.62 86 THR A O 1
ATOM 685 N N . LEU A 1 87 ? 5.839 3.652 24.205 1.00 88.19 87 LEU A N 1
ATOM 686 C CA . LEU A 1 87 ? 5.873 5.102 24.335 1.00 88.19 87 LEU A CA 1
ATOM 687 C C . LEU A 1 87 ? 6.205 5.471 25.778 1.00 88.19 87 LEU A C 1
ATOM 689 O O . LEU A 1 87 ? 5.783 4.805 26.726 1.00 88.19 87 LEU A O 1
ATOM 693 N N . ASP A 1 88 ? 6.967 6.545 25.952 1.00 91.44 88 ASP A N 1
ATOM 694 C CA . ASP A 1 88 ? 7.152 7.121 27.273 1.00 91.44 88 ASP A CA 1
ATOM 695 C C . ASP A 1 88 ? 5.806 7.643 27.817 1.00 91.44 88 ASP A C 1
ATOM 697 O O . ASP A 1 88 ? 4.842 7.882 27.080 1.00 91.44 88 ASP A O 1
ATOM 701 N N . LYS A 1 89 ? 5.732 7.808 29.141 1.00 93.50 89 LYS A N 1
ATOM 702 C CA . LYS A 1 89 ? 4.482 8.182 29.814 1.00 93.50 89 LYS A CA 1
ATOM 703 C C . LYS A 1 89 ? 3.934 9.526 29.342 1.00 93.50 89 LYS A C 1
ATOM 705 O O . LYS A 1 89 ? 2.720 9.658 29.255 1.00 93.50 89 LYS A O 1
ATOM 710 N N . GLU A 1 90 ? 4.796 10.502 29.068 1.00 95.00 90 GLU A N 1
ATOM 711 C CA . GLU A 1 90 ? 4.367 11.840 28.657 1.00 95.00 90 GLU A CA 1
ATOM 712 C C . GLU A 1 90 ? 3.711 11.778 27.275 1.00 95.00 90 GLU A C 1
ATOM 714 O O . GLU A 1 90 ? 2.576 12.226 27.110 1.00 95.00 90 GLU A O 1
ATOM 719 N N . THR A 1 91 ? 4.354 11.107 26.317 1.00 93.56 91 THR A N 1
ATOM 720 C CA . THR A 1 91 ? 3.788 10.898 24.978 1.00 93.56 91 THR A CA 1
ATOM 721 C C . THR A 1 91 ? 2.480 10.107 25.024 1.00 93.56 91 THR A C 1
ATOM 723 O O . THR A 1 91 ? 1.517 10.449 24.334 1.00 93.56 91 THR A O 1
ATOM 726 N N . LEU A 1 92 ? 2.409 9.055 25.845 1.00 93.75 92 LEU A N 1
ATOM 727 C CA . LEU A 1 92 ? 1.193 8.256 25.976 1.00 93.75 92 LEU A CA 1
ATOM 728 C C . LEU A 1 92 ? 0.028 9.066 26.567 1.00 93.75 92 LEU A C 1
ATOM 730 O O . LEU A 1 92 ? -1.101 8.929 26.091 1.00 93.75 92 LEU A O 1
ATOM 734 N N . GLU A 1 93 ? 0.277 9.901 27.578 1.00 95.50 93 GLU A N 1
ATOM 735 C CA . GLU A 1 93 ? -0.758 10.775 28.138 1.00 95.50 93 GLU A CA 1
ATOM 736 C C . GLU A 1 93 ? -1.220 11.827 27.120 1.00 95.50 93 GLU A C 1
ATOM 738 O O . GLU A 1 93 ? -2.425 11.977 26.943 1.00 95.50 93 GLU A O 1
ATOM 743 N N . LEU A 1 94 ? -0.318 12.436 26.337 1.00 95.81 94 LEU A N 1
ATOM 744 C CA . LEU A 1 94 ? -0.701 13.356 25.250 1.00 95.81 94 LEU A CA 1
ATOM 745 C C . LEU A 1 94 ? -1.637 12.697 24.222 1.00 95.81 94 LEU A C 1
ATOM 747 O O . LEU A 1 94 ? -2.620 13.297 23.779 1.00 95.81 94 LEU A O 1
ATOM 751 N N . ILE A 1 95 ? -1.374 11.440 23.849 1.00 94.50 95 ILE A N 1
ATOM 752 C CA . ILE A 1 95 ? -2.250 10.708 22.922 1.00 94.50 95 ILE A CA 1
ATOM 753 C C . ILE A 1 95 ? -3.614 10.430 23.564 1.00 94.50 95 ILE A C 1
ATOM 755 O O . ILE A 1 95 ? -4.648 10.606 22.913 1.00 94.50 95 ILE A O 1
ATOM 759 N N . LYS A 1 96 ? -3.643 10.020 24.839 1.00 94.88 96 LYS A N 1
ATOM 760 C CA . LYS A 1 96 ? -4.896 9.782 25.572 1.00 94.88 96 LYS A CA 1
ATOM 761 C C . LYS A 1 96 ? -5.713 11.059 25.743 1.00 94.88 96 LYS A C 1
ATOM 763 O O . LYS A 1 96 ? -6.931 11.006 25.595 1.00 94.88 96 LYS A O 1
ATOM 768 N N . GLU A 1 97 ? -5.071 12.193 26.007 1.00 96.62 97 GLU A N 1
ATOM 769 C CA . GLU A 1 97 ? -5.715 13.508 26.044 1.00 96.62 97 GLU A CA 1
ATOM 770 C C . GLU A 1 97 ? -6.325 13.861 24.684 1.00 96.62 97 GLU A C 1
ATOM 772 O O . GLU A 1 97 ? -7.476 14.302 24.616 1.00 96.62 97 GLU A O 1
ATOM 777 N N . GLY A 1 98 ? -5.616 13.577 23.587 1.00 95.81 98 GLY A N 1
ATOM 778 C CA . GLY A 1 98 ? -6.157 13.687 22.233 1.00 95.81 98 GLY A CA 1
ATOM 779 C C . GLY A 1 98 ? -7.390 12.800 22.019 1.00 95.81 98 GLY A C 1
ATOM 780 O O . GLY A 1 98 ? -8.421 13.274 21.541 1.00 95.81 98 GLY A O 1
ATOM 781 N N . PHE A 1 99 ? -7.338 11.530 22.433 1.00 96.12 99 PHE A N 1
ATOM 782 C CA . PHE A 1 99 ? -8.478 10.607 22.331 1.00 96.12 99 PHE A CA 1
ATOM 783 C C . PHE A 1 99 ? -9.666 11.077 23.174 1.00 96.12 99 PHE A C 1
ATOM 785 O O . PHE A 1 99 ? -10.811 11.017 22.723 1.00 96.12 99 PHE A O 1
ATOM 792 N N . HIS A 1 100 ? -9.403 11.577 24.382 1.00 96.75 100 HIS A N 1
ATOM 793 C CA . HIS A 1 100 ? -10.424 12.131 25.260 1.00 96.75 100 HIS A CA 1
ATOM 794 C C . HIS A 1 100 ? -11.066 13.387 24.662 1.00 96.75 100 HIS A C 1
ATOM 796 O O . HIS A 1 100 ? -12.289 13.536 24.717 1.00 96.75 100 HIS A O 1
ATOM 802 N N . SER A 1 101 ? -10.264 14.252 24.040 1.00 95.81 101 SER A N 1
ATOM 803 C CA . SER A 1 101 ? -10.739 15.456 23.354 1.00 95.81 101 SER A CA 1
ATOM 804 C C . SER A 1 101 ? -11.653 15.088 22.187 1.00 95.81 101 SER A C 1
ATOM 806 O O . SER A 1 101 ? -12.782 15.570 22.122 1.00 95.81 101 SER A O 1
ATOM 808 N N . VAL A 1 102 ? -11.243 14.135 21.341 1.00 93.94 102 VAL A N 1
ATOM 809 C CA . VAL A 1 102 ? -12.073 13.644 20.226 1.00 93.94 102 VAL A CA 1
ATOM 810 C C . VAL A 1 102 ? -13.376 13.019 20.728 1.00 93.94 102 VAL A C 1
ATOM 812 O O . VAL A 1 102 ? -14.449 13.289 20.185 1.00 93.94 102 VAL A O 1
ATOM 815 N N . LYS A 1 103 ? -13.320 12.233 21.806 1.00 94.69 103 LYS A N 1
ATOM 816 C CA . LYS A 1 103 ? -14.516 11.653 22.423 1.00 94.69 103 LYS A CA 1
ATOM 817 C C . LYS A 1 103 ? -15.458 12.719 22.976 1.00 94.69 103 LYS A C 1
ATOM 819 O O . LYS A 1 103 ? -16.668 12.584 22.826 1.00 94.69 103 LYS A O 1
ATOM 824 N N . THR A 1 104 ? -14.923 13.772 23.581 1.00 94.12 104 THR A N 1
ATOM 825 C CA . THR A 1 104 ? -15.715 14.858 24.175 1.00 94.12 104 THR A CA 1
ATOM 826 C C . THR A 1 104 ? -16.355 15.741 23.105 1.00 94.12 104 THR A C 1
ATOM 828 O O . THR A 1 104 ? -17.547 16.034 23.175 1.00 94.12 104 THR A O 1
ATOM 831 N N . GLU A 1 105 ? -15.593 16.127 22.084 1.00 91.19 105 GLU A N 1
ATOM 832 C CA . GLU A 1 105 ? -16.049 17.037 21.030 1.00 91.19 105 GLU A CA 1
ATOM 833 C C . GLU A 1 105 ? -16.959 16.317 20.019 1.00 91.19 105 GLU A C 1
ATOM 835 O O . GLU A 1 105 ? -18.093 16.741 19.754 1.00 91.19 105 GLU A O 1
ATOM 840 N N . TYR A 1 106 ? -16.516 15.157 19.527 1.00 89.25 106 TYR A N 1
ATOM 841 C CA . TYR A 1 106 ? -17.170 14.434 18.436 1.00 89.25 106 TYR A CA 1
ATOM 842 C C . TYR A 1 106 ? -18.033 13.254 18.902 1.00 89.25 106 TYR A C 1
ATOM 844 O O . TYR A 1 106 ? -18.839 12.748 18.122 1.00 89.25 106 TYR A O 1
ATOM 852 N N . GLY A 1 107 ? -17.931 12.816 20.163 1.00 91.00 107 GLY A N 1
ATOM 853 C CA . GLY A 1 107 ? -18.650 11.626 20.644 1.00 91.00 107 GLY A CA 1
ATOM 854 C C . GLY A 1 107 ? -18.104 10.316 20.063 1.00 91.00 107 GLY A C 1
ATOM 855 O O . GLY A 1 107 ? -18.854 9.342 19.933 1.00 91.00 107 GLY A O 1
ATOM 856 N N . ILE A 1 108 ? -16.831 10.322 19.655 1.00 93.75 108 ILE A N 1
ATOM 857 C CA . ILE A 1 108 ? -16.148 9.207 18.994 1.00 93.75 108 ILE A CA 1
ATOM 858 C C . ILE A 1 108 ? -15.051 8.680 19.916 1.00 93.75 108 ILE A C 1
ATOM 860 O O . ILE A 1 108 ? -14.079 9.373 20.210 1.00 93.75 108 ILE A O 1
ATOM 864 N N . ASP A 1 109 ? -15.187 7.433 20.349 1.00 94.44 109 ASP A N 1
ATOM 865 C CA . ASP A 1 109 ? -14.141 6.735 21.089 1.00 94.44 109 ASP A CA 1
ATOM 866 C C . ASP A 1 109 ? -13.164 6.072 20.100 1.00 94.44 109 ASP A C 1
ATOM 868 O O . ASP A 1 109 ? -13.431 4.999 19.564 1.00 94.44 109 ASP A O 1
ATOM 872 N N . LEU A 1 110 ? -12.041 6.740 19.811 1.00 93.50 110 LEU A N 1
ATOM 873 C CA . LEU A 1 110 ? -11.085 6.291 18.787 1.00 93.50 110 LEU A CA 1
ATOM 874 C C . LEU A 1 110 ? -10.517 4.893 19.057 1.00 93.50 110 LEU A C 1
ATOM 876 O O . LEU A 1 110 ? -10.310 4.118 18.123 1.00 93.50 110 LEU A O 1
ATOM 880 N N . GLU A 1 111 ? -10.276 4.540 20.317 1.00 93.88 111 GLU A N 1
ATOM 881 C CA . GLU A 1 111 ? -9.707 3.239 20.656 1.00 93.88 111 GLU A CA 1
ATOM 882 C C . GLU A 1 111 ? -10.707 2.111 20.377 1.00 93.88 111 GLU A C 1
ATOM 884 O O . GLU A 1 111 ? -10.378 1.118 19.723 1.00 93.88 111 GLU A O 1
ATOM 889 N N . THR A 1 112 ? -11.950 2.265 20.829 1.00 92.62 112 THR A N 1
ATOM 890 C CA . THR A 1 112 ? -12.968 1.214 20.706 1.00 92.62 112 THR A CA 1
ATOM 891 C C . THR A 1 112 ? -13.681 1.204 19.356 1.00 92.62 112 THR A C 1
ATOM 893 O O . THR A 1 112 ? -13.924 0.123 18.816 1.00 92.62 112 THR A O 1
ATOM 896 N N . GLU A 1 113 ? -13.999 2.369 18.789 1.00 93.19 113 GLU A N 1
ATOM 897 C CA . GLU A 1 113 ? -14.792 2.489 17.559 1.00 93.19 113 GLU A CA 1
ATOM 898 C C . GLU A 1 113 ? -13.935 2.437 16.286 1.00 93.19 113 GLU A C 1
ATOM 900 O O . GLU A 1 113 ? -14.421 1.953 15.261 1.00 93.19 113 GLU A O 1
ATOM 905 N N . LEU A 1 114 ? -12.673 2.887 16.341 1.00 93.62 114 LEU A N 1
ATOM 906 C CA . LEU A 1 114 ? -11.757 2.888 15.195 1.00 93.62 114 LEU A CA 1
ATOM 907 C C . LEU A 1 114 ? -10.665 1.821 15.334 1.00 93.62 114 LEU A C 1
ATOM 909 O O . LEU A 1 114 ? -10.681 0.848 14.586 1.00 93.62 114 LEU A O 1
ATOM 913 N N . ILE A 1 115 ? -9.740 1.954 16.290 1.00 93.88 115 ILE A N 1
ATOM 914 C CA . ILE A 1 115 ? -8.541 1.095 16.385 1.00 93.88 115 ILE A CA 1
ATOM 915 C C . ILE A 1 115 ? -8.915 -0.378 16.570 1.00 93.88 115 ILE A C 1
ATOM 917 O O . ILE A 1 115 ? -8.429 -1.242 15.842 1.00 93.88 115 ILE A O 1
ATOM 921 N N . ASN A 1 116 ? -9.814 -0.676 17.510 1.00 93.31 116 ASN A N 1
ATOM 922 C CA . ASN A 1 116 ? -10.253 -2.047 17.765 1.00 93.31 116 ASN A CA 1
ATOM 923 C C . ASN A 1 116 ? -11.138 -2.614 16.643 1.00 93.31 116 ASN A C 1
ATOM 925 O O . ASN A 1 116 ? -11.236 -3.840 16.516 1.00 93.31 116 ASN A O 1
ATOM 929 N N . ASN A 1 117 ? -11.748 -1.748 15.827 1.00 95.00 117 ASN A N 1
ATOM 930 C CA . ASN A 1 117 ? -12.597 -2.130 14.702 1.00 95.00 117 ASN A CA 1
ATOM 931 C C . ASN A 1 117 ? -11.829 -2.268 13.377 1.00 95.00 117 ASN A C 1
ATOM 933 O O . ASN A 1 117 ? -12.315 -2.943 12.470 1.00 95.00 117 ASN A O 1
ATOM 937 N N . LEU A 1 118 ? -10.642 -1.669 13.249 1.00 94.19 118 LEU A N 1
ATOM 938 C CA . LEU A 1 118 ? -9.784 -1.873 12.086 1.00 94.19 118 LEU A CA 1
ATOM 939 C C . LEU A 1 118 ? -9.478 -3.368 11.930 1.00 94.19 118 LEU A C 1
ATOM 941 O O . LEU A 1 118 ? -9.119 -4.074 12.882 1.00 94.19 118 LEU A O 1
ATOM 945 N N . GLY A 1 119 ? -9.677 -3.851 10.709 1.00 92.56 119 GLY A N 1
ATOM 946 C CA . GLY A 1 119 ? -9.242 -5.162 10.266 1.00 92.56 119 GLY A CA 1
ATOM 947 C C . GLY A 1 119 ? -7.725 -5.213 10.132 1.00 92.56 119 GLY A C 1
ATOM 948 O O . GLY A 1 119 ? -7.002 -4.307 10.552 1.00 92.56 119 GLY A O 1
ATOM 949 N N . SER A 1 120 ? -7.231 -6.303 9.554 1.00 90.75 120 SER A N 1
ATOM 950 C CA . SER A 1 120 ? -5.788 -6.476 9.413 1.00 90.75 120 SER A CA 1
ATOM 951 C C . SER A 1 120 ? -5.249 -5.921 8.108 1.00 90.75 120 SER A C 1
ATOM 953 O O . SER A 1 120 ? -4.054 -5.672 8.028 1.00 90.75 120 SER A O 1
ATOM 955 N N . ASN A 1 121 ? -6.098 -5.721 7.100 1.00 92.31 121 ASN A N 1
ATOM 956 C CA . ASN A 1 121 ? -5.660 -5.398 5.750 1.00 92.31 121 ASN A CA 1
ATOM 957 C C . ASN A 1 121 ? -5.773 -3.903 5.437 1.00 92.31 121 ASN A C 1
ATOM 959 O O . ASN A 1 121 ? -6.859 -3.319 5.467 1.00 92.31 121 ASN A O 1
ATOM 963 N N . PHE A 1 122 ? -4.641 -3.317 5.054 1.00 94.88 122 PHE A N 1
ATOM 964 C CA . PHE A 1 122 ? -4.554 -2.027 4.385 1.00 94.88 122 PHE A CA 1
ATOM 965 C C . PHE A 1 122 ? -4.054 -2.262 2.962 1.00 94.88 122 PHE A C 1
ATOM 967 O O . PHE A 1 122 ? -3.041 -2.934 2.760 1.00 94.88 122 PHE A O 1
ATOM 974 N N . SER A 1 123 ? -4.720 -1.688 1.965 1.00 96.38 123 SER A N 1
ATOM 975 C CA . SER A 1 123 ? -4.217 -1.692 0.591 1.00 96.38 123 SER A CA 1
ATOM 976 C C . SER A 1 123 ? -4.426 -0.345 -0.083 1.00 96.38 123 SER A C 1
ATOM 978 O O . SER A 1 123 ? -5.432 0.318 0.140 1.00 96.38 123 SER A O 1
ATOM 980 N N . ALA A 1 124 ? -3.499 0.045 -0.943 1.00 97.25 124 ALA A N 1
ATOM 981 C CA . ALA A 1 124 ? -3.596 1.218 -1.789 1.00 97.25 124 ALA A CA 1
ATOM 982 C C . ALA A 1 124 ? -3.046 0.900 -3.180 1.00 97.25 124 ALA A C 1
ATOM 984 O O . ALA A 1 124 ? -2.077 0.158 -3.318 1.00 97.25 124 ALA A O 1
ATOM 985 N N . GLY A 1 125 ? -3.644 1.474 -4.215 1.00 96.69 125 GLY A N 1
ATOM 986 C CA . GLY A 1 125 ? -3.151 1.352 -5.576 1.00 96.69 125 GLY A CA 1
ATOM 987 C C . GLY A 1 125 ? -3.437 2.591 -6.408 1.00 96.69 125 GLY A C 1
ATOM 988 O O . GLY A 1 125 ? -4.392 3.322 -6.150 1.00 96.69 125 GLY A O 1
ATOM 989 N N . ILE A 1 126 ? -2.586 2.805 -7.402 1.00 96.25 126 ILE A N 1
ATOM 990 C CA . ILE A 1 126 ? -2.707 3.816 -8.448 1.00 96.25 126 ILE A CA 1
ATOM 991 C C . ILE A 1 126 ? -2.759 3.044 -9.761 1.00 96.25 126 ILE A C 1
ATOM 993 O O . ILE A 1 126 ? -1.838 2.278 -10.046 1.00 96.25 126 ILE A O 1
ATOM 997 N N . TYR A 1 127 ? -3.826 3.215 -10.534 1.00 95.69 127 TYR A N 1
ATOM 998 C CA . TYR A 1 127 ? -4.120 2.385 -11.707 1.00 95.69 127 TYR A CA 1
ATOM 999 C C . TYR A 1 127 ? -4.111 3.190 -12.997 1.00 95.69 127 TYR A C 1
ATOM 1001 O O . TYR A 1 127 ? -4.373 4.390 -12.976 1.00 95.69 127 TYR A O 1
ATOM 1009 N N . ASP A 1 128 ? -3.870 2.503 -14.117 1.00 93.12 128 ASP A N 1
ATOM 1010 C CA . ASP A 1 128 ? -3.962 3.084 -15.461 1.00 93.12 128 ASP A CA 1
ATOM 1011 C C . ASP A 1 128 ? -3.175 4.403 -15.556 1.00 93.12 128 ASP A C 1
ATOM 1013 O O . ASP A 1 128 ? -3.733 5.498 -15.678 1.00 93.12 128 ASP A O 1
ATOM 1017 N N . GLY A 1 129 ? -1.850 4.292 -15.437 1.00 89.69 129 GLY A N 1
ATOM 1018 C CA . GLY A 1 129 ? -0.939 5.431 -15.399 1.00 89.69 129 GLY A CA 1
ATOM 1019 C C . GLY A 1 129 ? -1.010 6.295 -16.656 1.00 89.69 129 GLY A C 1
ATOM 1020 O O . GLY A 1 129 ? -0.749 7.496 -16.600 1.00 89.69 129 GLY A O 1
ATOM 1021 N N . MET A 1 130 ? -1.435 5.714 -17.782 1.00 89.06 130 MET A N 1
ATOM 1022 C CA . MET A 1 130 ? -1.679 6.447 -19.025 1.00 89.06 130 MET A CA 1
ATOM 1023 C C . MET A 1 130 ? -2.815 7.467 -18.921 1.00 89.06 130 MET A C 1
ATOM 1025 O O . MET A 1 130 ? -2.718 8.516 -19.561 1.00 89.06 130 MET A O 1
ATOM 1029 N N . SER A 1 131 ? -3.875 7.195 -18.1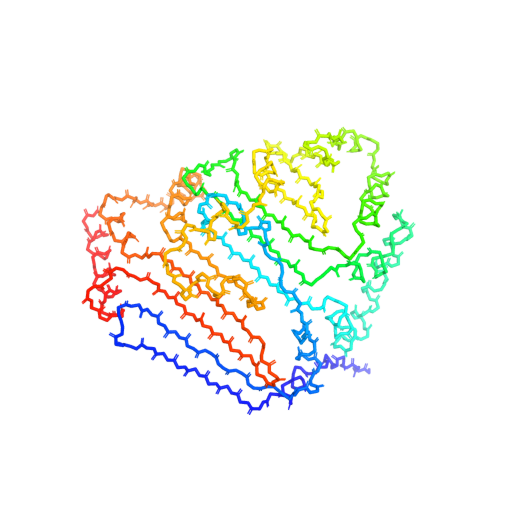52 1.00 89.56 131 SER A N 1
ATOM 1030 C CA . SER A 1 131 ? -5.019 8.113 -18.042 1.00 89.56 131 SER A CA 1
ATOM 1031 C C . SER A 1 131 ? -4.925 9.097 -16.875 1.00 89.56 131 SER A C 1
ATOM 1033 O O . SER A 1 131 ? -5.734 10.030 -16.797 1.00 89.56 131 SER A O 1
ATOM 1035 N N . ILE A 1 132 ? -3.916 8.949 -16.008 1.00 88.81 132 ILE A N 1
ATOM 1036 C CA . ILE A 1 132 ? -3.679 9.865 -14.891 1.00 88.81 132 ILE A CA 1
ATOM 1037 C C . ILE A 1 132 ? -3.322 11.263 -15.398 1.00 88.81 132 ILE A C 1
ATOM 1039 O O . ILE A 1 132 ? -2.444 11.435 -16.241 1.00 88.81 132 ILE A O 1
ATOM 1043 N N . ASN A 1 133 ? -3.989 12.276 -14.854 1.00 83.62 133 ASN A N 1
ATOM 1044 C CA . ASN A 1 133 ? -3.746 13.689 -15.129 1.00 83.62 133 ASN A CA 1
ATOM 1045 C C . ASN A 1 133 ? -4.198 14.553 -13.934 1.00 83.62 133 ASN A C 1
ATOM 1047 O O . ASN A 1 133 ? -4.660 14.038 -12.918 1.00 83.62 133 ASN A O 1
ATOM 1051 N N . MET A 1 134 ? -4.103 15.882 -14.048 1.00 77.38 134 MET A N 1
ATOM 1052 C CA . MET A 1 134 ? -4.454 16.805 -12.954 1.00 77.38 134 MET A CA 1
ATOM 1053 C C . MET A 1 134 ? -5.907 16.686 -12.453 1.00 77.38 134 MET A C 1
ATOM 1055 O O . MET A 1 134 ? -6.179 17.043 -11.311 1.00 77.38 134 MET A O 1
ATOM 1059 N N . GLY A 1 135 ? -6.836 16.200 -13.282 1.00 80.06 135 GLY A N 1
ATOM 1060 C CA . GLY A 1 135 ? -8.241 15.992 -12.919 1.00 80.06 135 GLY A CA 1
ATOM 1061 C C . GLY A 1 135 ? -8.598 14.548 -12.558 1.00 80.06 135 GLY A C 1
ATOM 1062 O O . GLY A 1 135 ? -9.727 14.294 -12.143 1.00 80.06 135 GLY A O 1
ATOM 1063 N N . ASN A 1 136 ? -7.673 13.595 -12.719 1.00 83.62 136 ASN A N 1
ATOM 1064 C CA . ASN A 1 136 ? -7.922 12.181 -12.454 1.00 83.62 136 ASN A CA 1
ATOM 1065 C C . ASN A 1 136 ? -6.652 11.465 -11.979 1.00 83.62 136 ASN A C 1
ATOM 1067 O O . ASN A 1 136 ? -5.720 11.293 -12.758 1.00 83.62 136 ASN A O 1
ATOM 1071 N N . ILE A 1 137 ? -6.631 11.010 -10.724 1.00 85.31 137 ILE A N 1
ATOM 1072 C CA . ILE A 1 137 ? -5.446 10.382 -10.111 1.00 85.31 137 ILE A CA 1
ATOM 1073 C C . ILE A 1 137 ? -5.585 8.845 -10.042 1.00 85.31 137 ILE A C 1
ATOM 1075 O O . ILE A 1 137 ? -4.619 8.159 -9.733 1.00 85.31 137 ILE A O 1
ATOM 1079 N N . ASN A 1 138 ? -6.753 8.275 -10.388 1.00 92.88 138 ASN A N 1
ATOM 1080 C CA . ASN A 1 138 ? -6.994 6.819 -10.420 1.00 92.88 138 ASN A CA 1
ATOM 1081 C C . ASN A 1 138 ? -6.527 6.063 -9.156 1.00 92.88 138 ASN A C 1
ATOM 1083 O O . ASN A 1 138 ? -6.097 4.909 -9.218 1.00 92.88 138 ASN A O 1
ATOM 1087 N N . THR A 1 139 ? -6.613 6.713 -7.997 1.00 95.19 139 THR A N 1
ATOM 1088 C CA . THR A 1 139 ? -6.181 6.144 -6.718 1.00 95.19 139 THR A CA 1
ATOM 1089 C C . THR A 1 139 ? -7.324 5.394 -6.052 1.00 95.19 139 THR A C 1
ATOM 1091 O O . THR A 1 139 ? -8.448 5.900 -5.986 1.00 95.19 139 THR A O 1
ATOM 1094 N N . LEU A 1 140 ? -7.015 4.230 -5.484 1.00 97.19 140 LEU A N 1
ATOM 1095 C CA . LEU A 1 140 ? -7.899 3.480 -4.602 1.00 97.19 140 LEU A CA 1
ATOM 1096 C C . LEU A 1 140 ? -7.172 3.097 -3.320 1.00 97.19 140 LEU A C 1
ATOM 1098 O O . LEU A 1 140 ? -6.083 2.538 -3.363 1.00 97.19 140 LEU A O 1
ATOM 1102 N N . ILE A 1 141 ? -7.810 3.353 -2.186 1.00 97.81 141 ILE A N 1
ATOM 1103 C CA . ILE A 1 141 ? -7.417 2.885 -0.861 1.00 97.81 141 ILE A CA 1
ATOM 1104 C C . ILE A 1 141 ? -8.525 1.956 -0.362 1.00 97.81 141 ILE A C 1
ATOM 1106 O O . ILE A 1 141 ? -9.707 2.260 -0.500 1.00 97.81 141 ILE A O 1
ATOM 1110 N N . SER A 1 142 ? -8.141 0.819 0.204 1.00 97.38 142 SER A N 1
ATOM 1111 C CA . SER A 1 142 ? -9.026 -0.173 0.802 1.00 97.38 142 SER A CA 1
ATOM 1112 C C . SER A 1 142 ? -8.581 -0.431 2.233 1.00 97.38 142 SER A C 1
ATOM 1114 O O . SER A 1 142 ? -7.440 -0.833 2.474 1.00 97.38 142 SER A O 1
ATOM 1116 N N . LEU A 1 143 ? -9.492 -0.203 3.172 1.00 96.56 143 LEU A N 1
ATOM 1117 C CA . LEU A 1 143 ? -9.296 -0.444 4.596 1.00 96.56 143 LEU A CA 1
ATOM 1118 C C . LEU A 1 143 ? -10.294 -1.492 5.060 1.00 96.56 143 LEU A C 1
ATOM 1120 O O . LEU A 1 143 ? -11.501 -1.291 4.935 1.00 96.56 143 LEU A O 1
ATOM 1124 N N . GLU A 1 144 ? -9.809 -2.591 5.618 1.00 95.88 144 GLU A N 1
ATOM 1125 C CA . GLU A 1 144 ? -10.690 -3.592 6.203 1.00 95.88 144 GLU A CA 1
ATOM 1126 C C . GLU A 1 144 ? -11.205 -3.140 7.577 1.00 95.88 144 GLU A C 1
ATOM 1128 O O . GLU A 1 144 ? -10.456 -2.592 8.385 1.00 95.88 144 GLU A O 1
ATOM 1133 N N . PHE A 1 145 ? -12.472 -3.425 7.869 1.00 95.31 145 PHE A N 1
ATOM 1134 C CA . PHE A 1 145 ? -13.099 -3.226 9.174 1.00 95.31 145 PHE A CA 1
ATOM 1135 C C . PHE A 1 145 ? -13.810 -4.501 9.623 1.00 95.31 145 PHE A C 1
ATOM 1137 O O . PHE A 1 145 ? -14.468 -5.168 8.831 1.00 95.31 145 PHE A O 1
ATOM 1144 N N . LYS A 1 146 ? -13.728 -4.830 10.912 1.00 94.81 146 LYS A N 1
ATOM 1145 C CA . LYS A 1 146 ? -14.426 -5.989 11.493 1.00 94.81 146 LYS A CA 1
ATOM 1146 C C . LYS A 1 146 ? -15.942 -5.786 11.461 1.00 94.81 146 LYS A C 1
ATOM 1148 O O . LYS A 1 146 ? -16.686 -6.705 11.135 1.00 94.81 146 LYS A O 1
ATOM 1153 N N . GLU A 1 147 ? -16.388 -4.567 11.759 1.00 95.69 147 GLU A N 1
ATOM 1154 C CA . GLU A 1 147 ? -17.794 -4.169 11.803 1.00 95.69 147 GLU A CA 1
ATOM 1155 C C . GLU A 1 147 ? -18.022 -2.900 10.956 1.00 95.69 147 GLU A C 1
ATOM 1157 O O . GLU A 1 147 ? -17.930 -1.774 11.464 1.00 95.69 147 GLU A O 1
ATOM 1162 N N . PRO A 1 148 ? -18.356 -3.049 9.660 1.00 94.69 148 PRO A N 1
ATOM 1163 C CA . PRO A 1 148 ? -18.589 -1.926 8.745 1.00 94.69 148 PRO A CA 1
ATOM 1164 C C . PRO A 1 148 ? -19.673 -0.959 9.222 1.00 94.69 148 PRO A C 1
ATOM 1166 O O . PRO A 1 148 ? -19.530 0.253 9.096 1.00 94.69 148 PRO A O 1
ATOM 1169 N N . ALA A 1 149 ? -20.737 -1.480 9.839 1.00 94.31 149 ALA A N 1
ATOM 1170 C CA . ALA A 1 149 ? -21.836 -0.667 10.355 1.00 94.31 149 ALA A CA 1
ATOM 1171 C C . ALA A 1 149 ? -21.384 0.316 11.451 1.00 94.31 149 ALA A C 1
ATOM 1173 O O . ALA A 1 149 ? -21.847 1.457 11.477 1.00 94.31 149 ALA A O 1
ATOM 1174 N N . LYS A 1 150 ? -20.440 -0.088 12.317 1.00 93.88 150 LYS A N 1
ATOM 1175 C CA . LYS A 1 150 ? -19.845 0.812 13.319 1.00 93.88 150 LYS A CA 1
ATOM 1176 C C . LYS A 1 150 ? -19.073 1.942 12.652 1.00 93.88 150 LYS A C 1
ATOM 1178 O O . LYS A 1 150 ? -19.219 3.092 13.048 1.00 93.88 150 LYS A O 1
ATOM 1183 N N . MET A 1 151 ? -18.317 1.633 11.601 1.00 94.94 151 MET A N 1
ATOM 1184 C CA . MET A 1 151 ? -17.557 2.644 10.870 1.00 94.94 151 MET A CA 1
ATOM 1185 C C . MET A 1 151 ? -18.473 3.615 10.108 1.00 94.94 151 MET A C 1
ATOM 1187 O O . MET A 1 151 ? -18.239 4.819 10.130 1.00 94.94 151 MET A O 1
ATOM 1191 N N . VAL A 1 152 ? -19.568 3.129 9.511 1.00 94.38 152 VAL A N 1
ATOM 1192 C CA . VAL A 1 152 ? -20.619 3.990 8.937 1.00 94.38 152 VAL A CA 1
ATOM 1193 C C . VAL A 1 152 ? -21.201 4.920 10.005 1.00 94.38 152 VAL A C 1
ATOM 1195 O O . VAL A 1 152 ? -21.334 6.118 9.767 1.00 94.38 152 VAL A O 1
ATOM 1198 N N . SER A 1 153 ? -21.505 4.399 11.199 1.00 93.06 153 SER A N 1
ATOM 1199 C CA . SER A 1 153 ? -21.985 5.229 12.308 1.00 93.06 153 SER A CA 1
ATOM 1200 C C . SER A 1 153 ? -20.954 6.272 12.745 1.00 93.06 153 SER A C 1
ATOM 1202 O O . SER A 1 153 ? -21.348 7.390 13.065 1.00 93.06 153 SER A O 1
ATOM 1204 N N . LEU A 1 154 ? -19.663 5.929 12.763 1.00 93.69 154 LEU A N 1
ATOM 1205 C CA . LEU A 1 154 ? -18.581 6.856 13.098 1.00 93.69 154 LEU A CA 1
ATOM 1206 C C . LEU A 1 154 ? -18.501 7.991 12.070 1.00 93.69 154 LEU A C 1
ATOM 1208 O O . LEU A 1 154 ? -18.458 9.156 12.459 1.00 93.69 154 LEU A O 1
ATOM 1212 N N . ILE A 1 155 ? -18.564 7.669 10.773 1.00 93.81 155 ILE A N 1
ATOM 1213 C CA . ILE A 1 155 ? -18.587 8.666 9.691 1.00 93.81 155 ILE A CA 1
ATOM 1214 C C . ILE A 1 155 ? -19.779 9.616 9.859 1.00 93.81 155 ILE A C 1
ATOM 1216 O O . ILE A 1 155 ? -19.604 10.829 9.799 1.00 93.81 155 ILE A O 1
ATOM 1220 N N . GLU A 1 156 ? -20.982 9.099 10.123 1.00 93.50 156 GLU A N 1
ATOM 1221 C CA . GLU A 1 156 ? -22.160 9.954 10.329 1.00 93.50 156 GLU A CA 1
ATOM 1222 C C . GLU A 1 156 ? -22.047 10.824 11.587 1.00 93.50 156 GLU A C 1
ATOM 1224 O O . GLU A 1 156 ? -22.419 11.995 11.537 1.00 93.50 156 GLU A O 1
ATOM 1229 N N . LYS A 1 157 ? -21.495 10.302 12.694 1.00 93.12 157 LYS A N 1
ATOM 1230 C CA . LYS A 1 157 ? -21.208 11.108 13.895 1.00 93.12 157 LYS A CA 1
ATOM 1231 C C . LYS A 1 157 ? -20.240 12.247 13.575 1.00 93.12 157 LYS A C 1
ATOM 1233 O O . LYS A 1 157 ? -20.490 13.378 13.977 1.00 93.12 157 LYS A O 1
ATOM 1238 N N . ALA A 1 158 ? -19.165 11.957 12.839 1.00 92.25 158 ALA A N 1
ATOM 1239 C CA . ALA A 1 158 ? -18.188 12.960 12.428 1.00 92.25 158 ALA A CA 1
ATOM 1240 C C . ALA A 1 158 ? -18.832 14.035 11.537 1.00 92.25 158 ALA A C 1
ATOM 1242 O O . ALA A 1 158 ? -18.667 15.223 11.802 1.00 92.25 158 ALA A O 1
ATOM 1243 N N . ILE A 1 159 ? -19.640 13.641 10.545 1.00 93.19 159 ILE A N 1
ATOM 1244 C CA . ILE A 1 159 ? -20.359 14.592 9.682 1.00 93.19 159 ILE A CA 1
ATOM 1245 C C . ILE A 1 159 ? -21.363 15.423 10.491 1.00 93.19 159 ILE A C 1
ATOM 1247 O O . ILE A 1 159 ? -21.474 16.617 10.271 1.00 93.19 159 ILE A O 1
ATOM 1251 N N . ALA A 1 160 ? -22.076 14.852 11.460 1.00 93.25 160 ALA A N 1
ATOM 1252 C CA . ALA A 1 160 ? -23.031 15.617 12.268 1.00 93.25 160 ALA A CA 1
ATOM 1253 C C . ALA A 1 160 ? -22.370 16.692 13.157 1.00 93.25 160 ALA A C 1
ATOM 1255 O O . ALA A 1 160 ? -23.062 17.557 13.695 1.00 93.25 160 ALA A O 1
ATOM 1256 N N . LYS A 1 161 ? -21.047 16.619 13.343 1.00 92.00 161 LYS A N 1
ATOM 1257 C CA . LYS A 1 161 ? -20.269 17.472 14.246 1.00 92.00 161 LYS A CA 1
ATOM 1258 C C . LYS A 1 161 ? -19.474 18.571 13.544 1.00 92.00 161 LYS A C 1
ATOM 1260 O O . LYS A 1 161 ? -19.045 19.500 14.221 1.00 92.00 161 LYS A O 1
ATOM 1265 N N . ILE A 1 162 ? -19.300 18.504 12.223 1.00 90.94 162 ILE A N 1
ATOM 1266 C CA . ILE 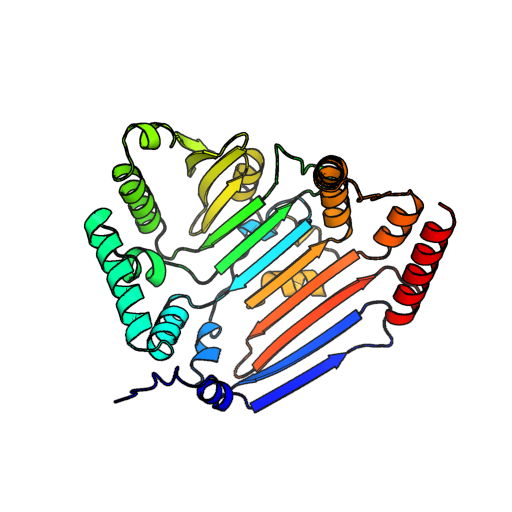A 1 162 ? -18.710 19.613 11.453 1.00 90.94 162 ILE A CA 1
ATOM 1267 C C . ILE A 1 162 ? -19.746 20.741 11.249 1.00 90.94 162 ILE A C 1
ATOM 1269 O O . ILE A 1 162 ? -20.948 20.474 11.333 1.00 90.94 162 ILE A O 1
ATOM 1273 N N . PRO A 1 163 ? -19.329 21.995 10.980 1.00 92.75 163 PRO A N 1
ATOM 1274 C CA . PRO A 1 163 ? -20.245 23.111 10.720 1.00 92.75 163 PRO A CA 1
ATOM 1275 C C . PRO A 1 163 ? -21.267 22.804 9.618 1.00 92.75 163 PRO A C 1
ATOM 1277 O O . PRO A 1 163 ? -20.921 22.170 8.624 1.00 92.75 163 PRO A O 1
ATOM 1280 N N . GLU A 1 164 ? -22.506 23.284 9.761 1.00 93.12 164 GLU A N 1
ATOM 1281 C CA . GLU A 1 164 ? -23.626 22.966 8.854 1.00 93.12 164 GLU A CA 1
ATOM 1282 C C . GLU A 1 164 ? -23.301 23.238 7.374 1.00 93.12 164 GLU A C 1
ATOM 1284 O O . GLU A 1 164 ? -23.584 22.406 6.513 1.00 93.12 164 GLU A O 1
ATOM 1289 N N . GLU A 1 165 ? -22.611 24.343 7.084 1.00 91.31 165 GLU A N 1
ATOM 1290 C CA . GLU A 1 165 ? -22.135 24.680 5.734 1.00 91.31 165 GLU A CA 1
ATOM 1291 C C . GLU A 1 165 ? -21.223 23.590 5.141 1.00 91.31 165 GLU A C 1
ATOM 1293 O O . GLU A 1 165 ? -21.319 23.261 3.960 1.00 91.31 165 GLU A O 1
ATOM 1298 N N . GLN A 1 166 ? -20.373 22.972 5.966 1.00 91.56 166 GLN A N 1
ATOM 1299 C CA . GLN A 1 166 ? -19.493 21.877 5.551 1.00 91.56 166 GLN A CA 1
ATOM 1300 C C . GLN A 1 166 ? -20.241 20.544 5.456 1.00 91.56 166 GLN A C 1
ATOM 1302 O O . GLN A 1 166 ? -19.906 19.713 4.612 1.00 91.56 166 GLN A O 1
ATOM 1307 N N . GLN A 1 167 ? -21.288 20.334 6.263 1.00 92.81 167 GLN A N 1
ATOM 1308 C CA . GLN A 1 167 ? -22.140 19.143 6.148 1.00 92.81 167 GLN A CA 1
ATOM 1309 C C . GLN A 1 167 ? -22.804 19.062 4.773 1.00 92.81 167 GLN A C 1
ATOM 1311 O O . GLN A 1 167 ? -22.897 17.976 4.200 1.00 92.81 167 GLN A O 1
ATOM 1316 N N . GLN A 1 168 ? -23.215 20.209 4.222 1.00 91.50 168 GLN A N 1
ATOM 1317 C CA . GLN A 1 168 ? -23.824 20.308 2.892 1.00 91.50 168 GLN A CA 1
ATOM 1318 C C . GLN A 1 168 ? -22.848 19.954 1.759 1.00 91.50 168 GLN A C 1
ATOM 1320 O O . GLN A 1 168 ? -23.281 19.560 0.677 1.00 91.50 168 GLN A O 1
ATOM 1325 N N . MET A 1 169 ? -21.534 20.028 2.000 1.00 93.88 169 MET A N 1
ATOM 1326 C CA . MET A 1 169 ? -20.524 19.575 1.038 1.00 93.88 169 MET A CA 1
ATOM 1327 C C . MET A 1 169 ? -20.444 18.043 0.955 1.00 93.88 169 MET A C 1
ATOM 1329 O O . MET A 1 169 ? -19.935 17.510 -0.034 1.00 93.88 169 MET A O 1
ATOM 1333 N N . VAL A 1 170 ? -20.952 17.322 1.963 1.00 96.31 170 VAL A N 1
ATOM 1334 C CA . VAL A 1 170 ? -20.945 15.857 2.002 1.00 96.31 170 VAL A CA 1
ATOM 1335 C C . VAL A 1 170 ? -22.205 15.303 1.345 1.00 96.31 170 VAL A C 1
ATOM 1337 O O . VAL A 1 170 ? -23.281 15.204 1.941 1.00 96.31 170 VAL A O 1
ATOM 1340 N N . ASN A 1 171 ? -22.051 14.864 0.103 1.00 96.19 171 ASN A N 1
ATOM 1341 C CA . ASN A 1 171 ? -23.120 14.245 -0.661 1.00 96.19 171 ASN A CA 1
ATOM 1342 C C . ASN A 1 171 ? -23.241 12.764 -0.302 1.00 96.19 171 ASN A C 1
ATOM 1344 O O . ASN A 1 171 ? -22.248 12.039 -0.256 1.00 96.19 171 ASN A O 1
ATOM 1348 N N . ARG A 1 172 ? -24.472 12.299 -0.080 1.00 96.12 172 ARG A N 1
ATOM 1349 C CA . ARG A 1 172 ? -24.780 10.885 0.164 1.00 96.12 172 ARG A CA 1
ATOM 1350 C C . ARG A 1 172 ? -25.416 10.313 -1.092 1.00 96.12 172 ARG A C 1
ATOM 1352 O O . ARG A 1 172 ? -26.479 10.766 -1.503 1.00 96.12 172 ARG A O 1
ATOM 1359 N N . LEU A 1 173 ? -24.745 9.353 -1.708 1.00 96.69 173 LEU A N 1
ATOM 1360 C CA . LEU A 1 173 ? -25.136 8.760 -2.981 1.00 96.69 173 LEU A CA 1
ATOM 1361 C C . LEU A 1 173 ? -25.390 7.263 -2.798 1.00 96.69 173 LEU A C 1
ATOM 1363 O O . LEU A 1 173 ? -24.776 6.625 -1.942 1.00 96.69 173 LEU A O 1
ATOM 1367 N N . ASP A 1 174 ? -26.256 6.704 -3.639 1.00 95.94 174 ASP A N 1
ATOM 1368 C CA . ASP A 1 174 ? -26.297 5.264 -3.887 1.00 95.94 174 ASP A CA 1
ATOM 1369 C C . ASP A 1 174 ? -25.534 4.990 -5.183 1.00 95.94 174 ASP A C 1
ATOM 1371 O O . ASP A 1 174 ? -25.855 5.544 -6.240 1.00 95.94 174 ASP A O 1
ATOM 1375 N N . ILE A 1 175 ? -24.482 4.180 -5.095 1.00 95.75 175 ILE A N 1
ATOM 1376 C CA . ILE A 1 175 ? -23.741 3.711 -6.264 1.00 95.75 175 ILE A CA 1
ATOM 1377 C C . ILE A 1 175 ? -23.695 2.194 -6.179 1.00 95.75 175 ILE A C 1
ATOM 1379 O O . ILE A 1 175 ? -23.054 1.634 -5.291 1.00 95.75 175 ILE A O 1
ATOM 1383 N N . LYS A 1 176 ? -24.380 1.535 -7.119 1.00 91.38 176 LYS A N 1
ATOM 1384 C CA . LYS A 1 176 ? -24.458 0.068 -7.217 1.00 91.38 176 LYS A CA 1
ATOM 1385 C C . LYS A 1 176 ? -24.936 -0.596 -5.913 1.00 91.38 176 LYS A C 1
ATOM 1387 O O . LYS A 1 176 ? -24.442 -1.659 -5.546 1.00 91.38 176 LYS A O 1
ATOM 1392 N N . GLY A 1 177 ? -25.877 0.033 -5.203 1.00 90.38 177 GLY A N 1
ATOM 1393 C CA . GLY A 1 177 ? -26.424 -0.476 -3.943 1.00 90.38 177 GLY A CA 1
ATOM 1394 C C . GLY A 1 177 ? -25.510 -0.286 -2.729 1.00 90.38 177 GLY A C 1
ATOM 1395 O O . GLY A 1 177 ? -25.822 -0.790 -1.651 1.00 90.38 177 GLY A O 1
ATOM 1396 N N . SER A 1 178 ? -24.382 0.418 -2.879 1.00 92.69 178 SER A N 1
ATOM 1397 C CA . SER A 1 178 ? -23.550 0.851 -1.758 1.00 92.69 178 SER A CA 1
ATOM 1398 C C . SER A 1 178 ? -23.884 2.291 -1.380 1.00 92.69 178 SER A C 1
ATOM 1400 O O . SER A 1 178 ? -24.051 3.150 -2.248 1.00 92.69 178 SER A O 1
ATOM 1402 N N . LYS A 1 179 ? -23.942 2.562 -0.072 1.00 94.75 179 LYS A N 1
ATOM 1403 C CA . LYS A 1 179 ? -24.034 3.922 0.465 1.00 94.75 179 LYS A CA 1
ATOM 1404 C C . LYS A 1 179 ? -22.662 4.588 0.367 1.00 94.75 179 LYS A C 1
ATOM 1406 O O . LYS A 1 179 ? -21.697 4.117 0.972 1.00 94.75 179 LYS A O 1
ATOM 1411 N N . VAL A 1 180 ? -22.597 5.696 -0.362 1.00 97.50 180 VAL A N 1
ATOM 1412 C CA . VAL A 1 180 ? -21.352 6.403 -0.677 1.00 97.50 180 VAL A CA 1
ATOM 1413 C C . VAL A 1 180 ? -21.396 7.827 -0.154 1.00 97.50 180 VAL A C 1
ATOM 1415 O O . VAL A 1 180 ? -22.383 8.539 -0.329 1.00 97.50 180 VAL A O 1
ATOM 1418 N N . TYR A 1 181 ? -20.292 8.248 0.442 1.00 97.81 181 TYR A N 1
ATOM 1419 C CA . TYR A 1 181 ? -20.008 9.619 0.827 1.00 97.81 181 TYR A CA 1
ATOM 1420 C C . TYR A 1 181 ? -19.125 10.248 -0.245 1.00 97.81 181 TYR A C 1
ATOM 1422 O O . TYR A 1 181 ? -18.035 9.744 -0.523 1.00 97.81 181 TYR A O 1
ATOM 1430 N N . MET A 1 182 ? -19.595 11.330 -0.856 1.00 97.00 182 MET A N 1
ATOM 1431 C CA . MET A 1 182 ? -18.837 12.112 -1.824 1.00 97.00 182 MET A CA 1
ATOM 1432 C C . MET A 1 182 ? -18.539 13.495 -1.252 1.00 97.00 182 MET A C 1
ATOM 1434 O O . MET A 1 182 ? -19.453 14.197 -0.818 1.00 97.00 182 MET A O 1
ATOM 1438 N N . VAL A 1 183 ? -17.263 13.878 -1.261 1.00 95.94 183 VAL A N 1
ATOM 1439 C CA . VAL A 1 183 ? -16.788 15.179 -0.777 1.00 95.94 183 VAL A CA 1
ATOM 1440 C C . VAL A 1 183 ? -15.977 15.865 -1.883 1.00 95.94 183 VAL A C 1
ATOM 1442 O O . VAL A 1 183 ? -15.006 15.276 -2.369 1.00 95.94 183 VAL A O 1
ATOM 1445 N N . PRO A 1 184 ? -16.333 17.093 -2.302 1.00 92.31 184 PRO A N 1
ATOM 1446 C CA . PRO A 1 184 ? -15.519 17.863 -3.234 1.00 92.31 184 PRO A CA 1
ATOM 1447 C C . PRO A 1 184 ? -14.236 18.348 -2.541 1.00 92.31 184 PRO A C 1
ATOM 1449 O O . PRO A 1 184 ? -14.282 18.938 -1.463 1.00 92.31 184 PRO A O 1
ATOM 1452 N N . VAL A 1 185 ? -13.086 18.116 -3.173 1.00 89.69 185 VAL A N 1
ATOM 1453 C CA . VAL A 1 185 ? -11.754 18.534 -2.712 1.00 89.69 185 VAL A CA 1
ATOM 1454 C C . VAL A 1 185 ? -11.086 19.307 -3.850 1.00 89.69 185 VAL A C 1
ATOM 1456 O O . VAL A 1 185 ? -10.405 18.740 -4.709 1.00 89.69 185 VAL A O 1
ATOM 1459 N N . GLY A 1 186 ? -11.335 20.618 -3.892 1.00 87.31 186 GLY A N 1
ATOM 1460 C CA . GLY A 1 186 ? -10.922 21.468 -5.010 1.00 87.31 186 GLY A CA 1
ATOM 1461 C C . GLY A 1 186 ? -11.565 21.003 -6.328 1.00 87.31 186 GLY A C 1
ATOM 1462 O O . GLY A 1 186 ? -12.787 20.863 -6.373 1.00 87.31 186 GLY A O 1
ATOM 1463 N N . PRO A 1 187 ? -10.786 20.749 -7.398 1.00 86.81 187 PRO A N 1
ATOM 1464 C CA . PRO A 1 187 ? -11.322 20.236 -8.662 1.00 86.81 187 PRO A CA 1
ATOM 1465 C C . PRO A 1 187 ? -11.628 18.728 -8.632 1.00 86.81 187 PRO A C 1
ATOM 1467 O O . PRO A 1 187 ? -12.196 18.200 -9.586 1.00 86.81 187 PRO A O 1
ATOM 1470 N N . LEU A 1 188 ? -11.229 18.022 -7.570 1.00 89.81 188 LEU A N 1
ATOM 1471 C CA . LEU A 1 188 ? -11.388 16.577 -7.443 1.00 89.81 188 LEU A CA 1
ATOM 1472 C C . LEU A 1 188 ? -12.580 16.241 -6.545 1.00 89.81 188 LEU A C 1
ATOM 1474 O O . LEU A 1 188 ? -13.067 17.059 -5.769 1.00 89.81 188 LEU A O 1
ATOM 1478 N N . GLN A 1 189 ? -13.045 15.001 -6.635 1.00 93.38 189 GLN A N 1
ATOM 1479 C CA . GLN A 1 189 ? -14.116 14.479 -5.792 1.00 93.38 189 GLN A CA 1
ATOM 1480 C C . GLN A 1 189 ? -13.632 13.204 -5.114 1.00 93.38 189 GLN A C 1
ATOM 1482 O O . GLN A 1 189 ? -13.250 12.245 -5.788 1.00 93.38 189 GLN A O 1
ATOM 1487 N N . LEU A 1 190 ? -13.646 13.198 -3.786 1.00 95.94 190 LEU A N 1
ATOM 1488 C CA . LEU A 1 190 ? -13.352 12.020 -2.985 1.00 95.94 190 LEU A CA 1
ATOM 1489 C C . LEU A 1 190 ? -14.633 11.204 -2.825 1.00 95.94 190 LEU A C 1
ATOM 1491 O O . LEU A 1 190 ? -15.665 11.753 -2.454 1.00 95.94 190 LEU A O 1
ATOM 1495 N N . TYR A 1 191 ? -14.554 9.904 -3.090 1.00 97.38 191 TYR A N 1
ATOM 1496 C CA . TYR A 1 191 ? -15.644 8.950 -2.894 1.00 97.38 191 TYR A CA 1
ATOM 1497 C C . TYR A 1 191 ? -15.217 7.923 -1.852 1.00 97.38 191 TYR A C 1
ATOM 1499 O O . TYR A 1 191 ? -14.163 7.307 -2.007 1.00 97.38 191 TYR A O 1
ATOM 1507 N N . ALA A 1 192 ? -16.036 7.726 -0.823 1.00 97.94 192 ALA A N 1
ATOM 1508 C CA . ALA A 1 192 ? -15.822 6.739 0.226 1.00 97.94 192 ALA A CA 1
ATOM 1509 C C . ALA A 1 192 ? -17.089 5.903 0.441 1.00 97.94 192 ALA A C 1
ATOM 1511 O O . ALA A 1 192 ? -18.172 6.448 0.636 1.00 97.94 192 ALA A O 1
ATOM 1512 N N 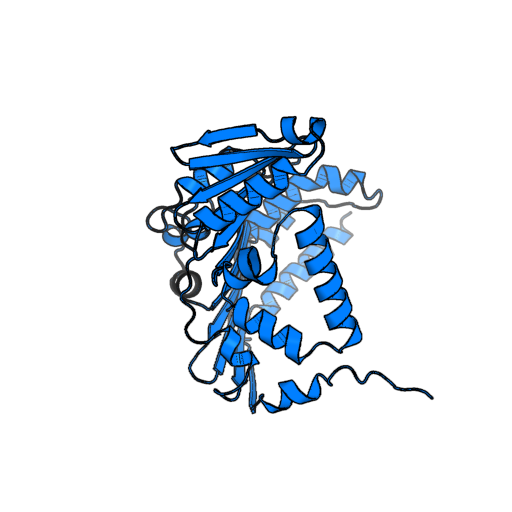. GLY A 1 193 ? -16.977 4.580 0.432 1.00 97.56 193 GLY A N 1
ATOM 1513 C CA . GLY A 1 193 ? -18.114 3.682 0.641 1.00 97.56 193 GLY A CA 1
ATOM 1514 C C . GLY A 1 193 ? -17.664 2.250 0.880 1.00 97.56 193 GLY A C 1
ATOM 1515 O O . GLY A 1 193 ? -16.478 1.946 0.787 1.00 97.56 193 GLY A O 1
ATOM 1516 N N . PHE A 1 194 ? -18.599 1.365 1.217 1.00 96.88 194 PHE A N 1
ATOM 1517 C CA . PHE A 1 194 ? -18.258 -0.002 1.611 1.00 96.88 194 PHE A CA 1
ATOM 1518 C C . PHE A 1 194 ? -18.485 -1.019 0.496 1.00 96.88 194 PHE A C 1
ATOM 1520 O O . PHE A 1 194 ? -19.497 -0.980 -0.209 1.00 96.88 194 PHE A O 1
ATOM 1527 N N . LYS A 1 195 ? -17.572 -1.989 0.412 1.00 95.75 195 LYS A N 1
ATOM 1528 C CA . LYS A 1 195 ? -17.768 -3.266 -0.275 1.00 95.75 195 LYS A CA 1
ATOM 1529 C C . LYS A 1 195 ? -17.445 -4.403 0.682 1.00 95.75 195 LYS A C 1
ATOM 1531 O O . LYS A 1 195 ? -16.291 -4.610 1.055 1.00 95.75 195 LYS A O 1
ATOM 1536 N N . GLY A 1 196 ? -18.477 -5.144 1.082 1.00 94.19 196 GLY A N 1
ATOM 1537 C CA . GLY A 1 196 ? -18.349 -6.138 2.144 1.00 94.19 196 GLY A CA 1
ATOM 1538 C C . GLY A 1 196 ? -17.820 -5.479 3.417 1.00 94.19 196 GLY A C 1
ATOM 1539 O O . GLY A 1 196 ? -18.436 -4.552 3.940 1.00 94.19 196 GLY A O 1
ATOM 1540 N N . ASN A 1 197 ? -16.662 -5.939 3.883 1.00 95.50 197 ASN A N 1
ATOM 1541 C CA . ASN A 1 197 ? -16.003 -5.415 5.070 1.00 95.50 197 ASN A CA 1
ATOM 1542 C C . ASN A 1 197 ? -14.912 -4.363 4.791 1.00 95.50 197 ASN A C 1
ATOM 1544 O O . ASN A 1 197 ? -14.242 -3.922 5.720 1.00 95.50 197 ASN A O 1
ATOM 1548 N N . HIS A 1 198 ? -14.751 -3.930 3.538 1.00 96.75 198 HIS A N 1
ATOM 1549 C CA . HIS A 1 198 ? -13.750 -2.938 3.145 1.00 96.75 198 HIS A CA 1
ATOM 1550 C C . HIS A 1 198 ? -14.377 -1.565 2.927 1.00 96.75 198 HIS A C 1
ATOM 1552 O O . HIS A 1 198 ? -15.322 -1.428 2.149 1.00 96.75 198 HIS A O 1
ATOM 1558 N N . LEU A 1 199 ? -13.816 -0.543 3.569 1.00 97.44 199 LEU A N 1
ATOM 1559 C CA . LEU A 1 199 ? -14.008 0.850 3.187 1.00 97.44 199 LEU A CA 1
ATOM 1560 C C . LEU A 1 199 ? -13.114 1.138 1.980 1.00 97.44 199 LEU A C 1
ATOM 1562 O O . LEU A 1 199 ? -11.888 1.097 2.079 1.00 97.44 199 LEU A O 1
ATOM 1566 N N . VAL A 1 200 ? -13.743 1.445 0.855 1.00 97.88 200 VAL A N 1
ATOM 1567 C CA . VAL A 1 200 ? -13.099 1.834 -0.395 1.00 97.88 200 VAL A CA 1
ATOM 1568 C C . VAL A 1 200 ? -13.117 3.354 -0.480 1.00 97.88 200 VAL A C 1
ATOM 1570 O O . VAL A 1 200 ? -14.188 3.959 -0.451 1.00 97.88 200 VAL A O 1
ATOM 1573 N N . VAL A 1 201 ? -11.942 3.968 -0.595 1.00 97.56 201 VAL A N 1
ATOM 1574 C CA . VAL A 1 201 ? -11.762 5.415 -0.751 1.00 97.56 201 VAL A CA 1
ATOM 1575 C C . VAL A 1 201 ? -11.023 5.682 -2.053 1.00 97.56 201 VAL A C 1
ATOM 1577 O O . VAL A 1 201 ? -9.972 5.101 -2.303 1.00 97.56 201 VAL A O 1
ATOM 1580 N N . THR A 1 202 ? -11.556 6.561 -2.893 1.00 96.75 202 THR A N 1
ATOM 1581 C CA . THR A 1 202 ? -10.971 6.875 -4.204 1.00 96.75 202 THR A CA 1
ATOM 1582 C C . THR A 1 202 ? -11.101 8.355 -4.534 1.00 96.75 202 THR A C 1
ATOM 1584 O O . THR A 1 202 ? -11.925 9.063 -3.949 1.00 96.75 202 THR A O 1
ATOM 1587 N N . MET A 1 203 ? -10.319 8.808 -5.512 1.00 92.06 203 MET A N 1
ATOM 1588 C CA . MET A 1 203 ? -10.535 10.098 -6.165 1.00 92.06 203 MET A CA 1
ATOM 1589 C C . MET A 1 203 ? -11.188 9.854 -7.527 1.00 92.06 203 MET A C 1
ATOM 1591 O O . MET A 1 203 ? -10.563 9.290 -8.422 1.00 92.06 203 MET A O 1
ATOM 1595 N N . GLY A 1 204 ? -12.442 10.278 -7.672 1.00 91.00 204 GLY A N 1
ATOM 1596 C CA . GLY A 1 204 ? -13.236 10.112 -8.887 1.00 91.00 204 GLY A CA 1
ATOM 1597 C C . GLY A 1 204 ? -14.148 8.879 -8.891 1.00 91.00 204 GLY A C 1
ATOM 1598 O O . GLY A 1 204 ? -13.767 7.766 -8.527 1.00 91.00 204 GLY A O 1
ATOM 1599 N N . LYS A 1 205 ? -15.374 9.082 -9.384 1.00 93.56 205 LYS A N 1
ATOM 1600 C CA . LYS A 1 205 ? -16.413 8.048 -9.481 1.00 93.56 205 LYS A CA 1
ATOM 1601 C C . LYS A 1 205 ? -16.001 6.807 -10.296 1.00 93.56 205 LYS A C 1
ATOM 1603 O O . LYS A 1 205 ? -16.306 5.708 -9.836 1.00 93.56 205 LYS A O 1
ATOM 1608 N N . PRO A 1 206 ? -15.306 6.917 -11.451 1.00 93.88 206 PRO A N 1
ATOM 1609 C CA . PRO A 1 206 ? -14.955 5.736 -12.244 1.00 93.88 206 PRO A CA 1
ATOM 1610 C C . PRO A 1 206 ? -14.082 4.731 -11.484 1.00 93.88 206 PRO A C 1
ATOM 1612 O O . PRO A 1 206 ? -14.316 3.527 -11.566 1.00 93.88 206 PRO A O 1
ATOM 1615 N N . MET A 1 207 ? -13.104 5.208 -10.705 1.00 95.50 207 MET A N 1
ATOM 1616 C CA . MET A 1 207 ? -12.252 4.326 -9.904 1.00 95.50 207 MET A CA 1
ATOM 1617 C C . MET A 1 207 ? -13.020 3.714 -8.728 1.00 95.50 207 MET A C 1
ATOM 1619 O O . MET A 1 207 ? -12.856 2.531 -8.431 1.00 95.50 207 MET A O 1
ATOM 1623 N N . PHE A 1 208 ? -13.921 4.481 -8.105 1.00 96.31 208 PHE A N 1
ATOM 1624 C CA . PHE A 1 208 ? -14.816 3.962 -7.071 1.00 96.31 208 PHE A CA 1
ATOM 1625 C C . PHE A 1 208 ? -15.670 2.793 -7.584 1.00 96.31 208 PHE A C 1
ATOM 1627 O O . PHE A 1 208 ? -15.736 1.734 -6.959 1.00 96.31 208 PHE A O 1
ATOM 1634 N N . GLU A 1 209 ? -16.286 2.958 -8.757 1.00 96.31 209 GLU A N 1
ATOM 1635 C CA . GLU A 1 209 ? -17.116 1.931 -9.389 1.00 96.31 209 GLU A CA 1
ATOM 1636 C C . GLU A 1 209 ? -16.325 0.672 -9.757 1.00 96.31 209 GLU A C 1
ATOM 1638 O O . GLU A 1 209 ? -16.870 -0.426 -9.621 1.00 96.31 209 GLU A O 1
ATOM 1643 N N . LYS A 1 210 ? -15.057 0.814 -10.171 1.00 96.25 210 LYS A N 1
ATOM 1644 C CA . LYS A 1 210 ? -14.133 -0.316 -10.367 1.00 96.25 210 LYS A CA 1
ATOM 1645 C C . LYS A 1 210 ? -13.833 -1.026 -9.044 1.00 96.25 210 LYS A C 1
ATOM 1647 O O . LYS A 1 210 ? -13.865 -2.251 -9.003 1.00 96.25 210 LYS A O 1
ATOM 1652 N N . GLY A 1 211 ? -13.623 -0.285 -7.953 1.00 96.81 211 GLY A N 1
ATOM 1653 C CA . GLY A 1 211 ? -13.473 -0.843 -6.603 1.00 96.81 211 GLY A CA 1
ATOM 1654 C C . GLY A 1 211 ? -14.672 -1.685 -6.164 1.00 96.81 211 GLY A C 1
ATOM 1655 O O . GLY A 1 211 ? -14.512 -2.808 -5.673 1.00 96.81 211 GLY A O 1
ATOM 1656 N N . LEU A 1 212 ? -15.887 -1.185 -6.410 1.00 96.62 212 LEU A N 1
ATOM 1657 C CA . LEU A 1 212 ? -17.121 -1.922 -6.131 1.00 96.62 212 LEU A CA 1
ATOM 1658 C C . LEU A 1 212 ? -17.283 -3.173 -7.012 1.00 96.62 212 LEU A C 1
ATOM 1660 O O . LEU A 1 212 ? -17.724 -4.210 -6.520 1.00 96.62 212 LEU A O 1
ATOM 1664 N N . ASP A 1 213 ? -16.843 -3.137 -8.267 1.00 96.19 213 ASP A N 1
ATOM 1665 C CA . ASP A 1 213 ? -16.927 -4.289 -9.180 1.00 96.19 213 ASP A CA 1
ATOM 1666 C C . ASP A 1 213 ? -15.737 -5.251 -9.082 1.00 96.19 213 ASP A C 1
ATOM 1668 O O . ASP A 1 213 ? -15.777 -6.322 -9.682 1.00 96.19 213 ASP A O 1
ATOM 1672 N N . ALA A 1 214 ? -14.692 -4.890 -8.330 1.00 96.25 214 ALA A N 1
ATOM 1673 C CA . ALA A 1 214 ? -13.444 -5.641 -8.256 1.00 96.25 214 ALA A CA 1
ATOM 1674 C C . ALA A 1 214 ? -13.660 -7.148 -8.032 1.00 96.25 214 ALA A C 1
ATOM 1676 O O . ALA A 1 214 ? -14.286 -7.567 -7.054 1.00 96.25 214 ALA A O 1
ATOM 1677 N N . ASP A 1 215 ? -13.116 -7.954 -8.933 1.00 95.12 215 ASP A N 1
ATOM 1678 C CA . ASP A 1 215 ? -13.233 -9.409 -8.925 1.00 95.12 215 ASP A CA 1
ATOM 1679 C C . ASP A 1 215 ? -11.860 -9.988 -9.293 1.00 95.12 215 ASP A C 1
ATOM 1681 O O . ASP A 1 215 ? -11.457 -9.896 -10.455 1.00 95.12 215 ASP A O 1
ATOM 1685 N N . PRO A 1 216 ? -11.113 -10.587 -8.347 1.00 91.12 216 PRO A N 1
ATOM 1686 C CA . PRO A 1 216 ? -9.778 -11.134 -8.609 1.00 91.12 216 PRO A CA 1
ATOM 1687 C C . PRO A 1 216 ? -9.723 -12.167 -9.738 1.00 91.12 216 PRO A C 1
ATOM 1689 O O . PRO A 1 216 ? -8.660 -12.377 -10.325 1.00 91.12 216 PRO A O 1
ATOM 1692 N N . SER A 1 217 ? -10.848 -12.815 -10.065 1.00 92.06 217 SER A N 1
ATOM 1693 C CA . SER A 1 217 ? -10.925 -13.765 -11.180 1.00 92.06 217 SER A CA 1
ATOM 1694 C C . SER A 1 217 ? -10.932 -13.085 -12.555 1.00 92.06 217 SER A C 1
ATOM 1696 O O . SER A 1 217 ? -10.587 -13.716 -13.556 1.00 92.06 217 SER A O 1
ATOM 1698 N N . LYS A 1 218 ? -11.276 -11.793 -12.607 1.00 93.25 218 LYS A N 1
ATOM 1699 C CA . LYS A 1 218 ? -11.382 -10.976 -13.830 1.00 93.25 218 LYS A CA 1
ATOM 1700 C C . LYS A 1 218 ? -10.466 -9.747 -13.828 1.00 93.25 218 LYS A C 1
ATOM 1702 O O . LYS A 1 218 ? -10.343 -9.098 -14.861 1.00 93.25 218 LYS A O 1
ATOM 1707 N N . GLY A 1 219 ? -9.848 -9.433 -12.692 1.00 94.38 219 GLY A N 1
ATOM 1708 C CA . GLY A 1 219 ? -8.997 -8.265 -12.488 1.00 94.38 219 GLY A CA 1
ATOM 1709 C C . GLY A 1 219 ? -7.531 -8.458 -12.883 1.00 94.38 219 GLY A C 1
ATOM 1710 O O . GLY A 1 219 ? -7.149 -9.451 -13.510 1.00 94.38 219 GLY A O 1
ATOM 1711 N N . PHE A 1 220 ? -6.696 -7.516 -12.443 1.00 95.06 220 PHE A N 1
ATOM 1712 C CA . PHE A 1 220 ? -5.250 -7.464 -12.649 1.00 95.06 220 PHE A CA 1
ATOM 1713 C C . PHE A 1 220 ? -4.567 -8.781 -12.289 1.00 95.06 220 PHE A C 1
ATOM 1715 O O . PHE A 1 220 ? -3.747 -9.293 -13.044 1.00 95.06 220 PHE A O 1
ATOM 1722 N N . LEU A 1 221 ? -4.962 -9.409 -11.184 1.00 94.00 221 LEU A N 1
ATOM 1723 C CA . LEU A 1 221 ? -4.378 -10.683 -10.770 1.00 94.00 221 LEU A CA 1
ATOM 1724 C C . LEU A 1 221 ? -4.479 -11.779 -11.841 1.00 94.00 221 LEU A C 1
ATOM 1726 O O . LEU A 1 221 ? -3.626 -12.671 -11.919 1.00 94.00 221 LEU A O 1
ATOM 1730 N N . ASN A 1 222 ? -5.520 -11.738 -12.673 1.00 93.50 222 ASN A N 1
ATOM 1731 C CA . ASN A 1 222 ? -5.691 -12.694 -13.752 1.00 93.50 222 ASN A CA 1
ATOM 1732 C C . ASN A 1 222 ? -4.817 -12.377 -14.981 1.00 93.50 222 ASN A C 1
ATOM 1734 O O . ASN A 1 222 ? -4.446 -13.307 -15.696 1.00 93.50 222 ASN A O 1
ATOM 1738 N N . SER A 1 223 ? -4.433 -11.114 -15.196 1.00 93.00 223 SER A N 1
ATOM 1739 C CA . SER A 1 223 ? -3.600 -10.691 -16.333 1.00 93.00 223 SER A CA 1
ATOM 1740 C C . SER A 1 223 ? -2.101 -10.973 -16.142 1.00 93.00 223 SER A C 1
ATOM 1742 O O . SER A 1 223 ? -1.357 -11.057 -17.125 1.00 93.00 223 SER A O 1
ATOM 1744 N N . ILE A 1 224 ? -1.650 -11.192 -14.901 1.00 93.25 224 ILE A N 1
ATOM 1745 C CA . ILE A 1 224 ? -0.246 -11.487 -14.581 1.00 93.25 224 ILE A CA 1
ATOM 1746 C C . ILE A 1 224 ? 0.166 -12.862 -15.118 1.00 93.25 224 ILE A C 1
ATOM 1748 O O . ILE A 1 224 ? -0.366 -13.903 -14.719 1.00 93.25 224 ILE A O 1
ATOM 1752 N N . LYS A 1 225 ? 1.180 -12.862 -15.990 1.00 92.25 225 LYS A N 1
ATOM 1753 C CA . LYS A 1 225 ? 1.786 -14.077 -16.563 1.00 92.25 225 LYS A CA 1
ATOM 1754 C C . LYS A 1 225 ? 2.868 -14.693 -15.673 1.00 92.25 225 LYS A C 1
ATOM 1756 O O . LYS A 1 225 ? 3.058 -15.908 -15.707 1.00 92.25 225 LYS A O 1
ATOM 1761 N N . ASP A 1 226 ? 3.584 -13.873 -14.906 1.00 92.38 226 ASP A N 1
ATOM 1762 C CA . ASP A 1 226 ? 4.610 -14.342 -13.975 1.00 92.38 226 ASP A CA 1
ATOM 1763 C C . ASP A 1 226 ? 3.944 -15.034 -12.775 1.00 92.38 226 ASP A C 1
ATOM 1765 O O . ASP A 1 226 ? 3.278 -14.397 -11.958 1.00 92.38 226 ASP A O 1
ATOM 1769 N N . LYS A 1 227 ? 4.097 -16.361 -12.689 1.00 92.12 227 LYS A N 1
ATOM 1770 C CA . LYS A 1 227 ? 3.475 -17.171 -11.632 1.00 92.12 227 LYS A CA 1
ATOM 1771 C C . LYS A 1 227 ? 3.989 -16.802 -10.242 1.00 92.12 227 LYS A C 1
ATOM 1773 O O . LYS A 1 227 ? 3.189 -16.725 -9.319 1.00 92.12 227 LYS A O 1
ATOM 1778 N N . THR A 1 228 ? 5.285 -16.530 -10.108 1.00 90.06 228 THR A N 1
ATOM 1779 C CA . THR A 1 228 ? 5.903 -16.181 -8.823 1.00 90.06 228 THR A CA 1
ATOM 1780 C C . THR A 1 228 ? 5.338 -14.866 -8.302 1.00 90.06 228 THR A C 1
ATOM 1782 O O . THR A 1 228 ? 4.941 -14.781 -7.142 1.00 90.06 228 THR A O 1
ATOM 1785 N N . LEU A 1 229 ? 5.231 -13.859 -9.174 1.00 93.12 229 LEU A N 1
ATOM 1786 C CA . LEU A 1 229 ? 4.589 -12.592 -8.828 1.00 93.12 229 LEU A CA 1
ATOM 1787 C C . LEU A 1 229 ? 3.111 -12.801 -8.467 1.00 93.12 229 LEU A C 1
ATOM 1789 O O . LEU A 1 229 ? 2.655 -12.320 -7.433 1.00 93.12 229 LEU A O 1
ATOM 1793 N N . LYS A 1 230 ? 2.363 -13.544 -9.293 1.00 93.25 230 LYS A N 1
ATOM 1794 C CA . LYS A 1 230 ? 0.931 -13.807 -9.078 1.00 93.25 230 LYS A CA 1
ATOM 1795 C C . LYS A 1 230 ? 0.655 -14.499 -7.742 1.00 93.25 230 LYS A C 1
ATOM 1797 O O . LYS A 1 230 ? -0.309 -14.141 -7.067 1.00 93.25 230 LYS A O 1
ATOM 1802 N N . ASP A 1 231 ? 1.477 -15.472 -7.366 1.00 90.56 231 ASP A N 1
ATOM 1803 C CA . ASP A 1 231 ? 1.329 -16.202 -6.107 1.00 90.56 231 ASP A CA 1
ATOM 1804 C C . ASP A 1 231 ? 1.711 -15.327 -4.906 1.00 90.56 231 ASP A C 1
ATOM 1806 O O . ASP A 1 231 ? 0.968 -15.286 -3.921 1.00 90.56 231 ASP A O 1
ATOM 1810 N N . GLY A 1 232 ? 2.797 -14.555 -5.017 1.00 90.50 232 GLY A N 1
ATOM 1811 C CA . GLY A 1 232 ? 3.228 -13.637 -3.963 1.00 90.50 232 GLY A CA 1
ATOM 1812 C C . GLY A 1 232 ? 2.229 -12.503 -3.691 1.00 90.50 232 GLY A C 1
ATOM 1813 O O . GLY A 1 232 ? 2.025 -12.110 -2.546 1.00 90.50 232 GLY A O 1
ATOM 1814 N N . LEU A 1 233 ? 1.526 -12.016 -4.718 1.00 92.00 233 LEU A N 1
ATOM 1815 C CA . LEU A 1 233 ? 0.505 -10.976 -4.554 1.00 92.00 233 LEU A CA 1
ATOM 1816 C C . LEU A 1 233 ? -0.710 -11.438 -3.734 1.00 92.00 233 LEU A C 1
ATOM 1818 O O . LEU A 1 233 ? -1.303 -10.634 -3.014 1.00 92.00 233 LEU A O 1
ATOM 1822 N N . LYS A 1 234 ? -1.080 -12.722 -3.813 1.00 87.25 234 LYS A N 1
ATOM 1823 C CA . LYS A 1 234 ? -2.297 -13.256 -3.178 1.00 87.25 234 LYS A CA 1
ATOM 1824 C C . LYS A 1 234 ? -2.186 -13.396 -1.667 1.00 87.25 234 LYS A C 1
ATOM 1826 O O . LYS A 1 234 ? -3.070 -12.946 -0.950 1.00 87.25 234 LYS A O 1
ATOM 1831 N N . ASN A 1 235 ? -1.130 -14.055 -1.202 1.00 80.19 235 ASN A N 1
ATOM 1832 C CA . ASN A 1 235 ? -1.160 -14.713 0.109 1.00 80.19 235 ASN A CA 1
ATOM 1833 C C . ASN A 1 235 ? -0.221 -14.093 1.145 1.00 80.19 235 ASN A C 1
ATOM 1835 O O . ASN A 1 235 ? -0.294 -14.443 2.319 1.00 80.19 235 ASN A O 1
ATOM 1839 N N . GLU A 1 236 ? 0.672 -13.203 0.725 1.00 85.69 236 GLU A N 1
ATOM 1840 C CA . GLU A 1 236 ? 1.790 -12.783 1.570 1.00 85.69 236 GLU A CA 1
ATOM 1841 C C . GLU A 1 236 ? 1.407 -11.592 2.447 1.00 85.69 236 GLU A C 1
ATOM 1843 O O . GLU A 1 236 ? 0.477 -10.875 2.110 1.00 85.69 236 GLU A O 1
ATOM 1848 N N . ILE A 1 237 ? 2.057 -11.363 3.589 1.00 86.44 237 ILE A N 1
ATOM 1849 C CA . ILE A 1 237 ? 1.616 -10.344 4.567 1.00 86.44 237 ILE A CA 1
ATOM 1850 C C . ILE A 1 237 ? 1.786 -8.913 4.056 1.00 86.44 237 ILE A C 1
ATOM 1852 O O . ILE A 1 237 ? 0.960 -8.057 4.355 1.00 86.44 237 ILE A O 1
ATOM 1856 N N . SER A 1 238 ? 2.798 -8.660 3.228 1.00 92.06 238 SER A N 1
ATOM 1857 C CA . SER A 1 238 ? 3.040 -7.339 2.655 1.00 92.06 238 SER A CA 1
ATOM 1858 C C . SER A 1 238 ? 3.482 -7.453 1.210 1.00 92.06 238 SER A C 1
ATOM 1860 O O . SER A 1 238 ? 4.248 -8.337 0.838 1.00 92.06 238 SER A O 1
ATOM 1862 N N . VAL A 1 239 ? 3.005 -6.520 0.403 1.00 94.88 239 VAL A N 1
ATOM 1863 C CA . VAL A 1 239 ? 3.272 -6.411 -1.019 1.00 94.88 239 VAL A CA 1
ATOM 1864 C C . VAL A 1 239 ? 3.551 -4.953 -1.329 1.00 94.88 239 VAL A C 1
ATOM 1866 O O . VAL A 1 239 ? 2.784 -4.058 -0.982 1.00 94.88 239 VAL A O 1
ATOM 1869 N N . PHE A 1 240 ? 4.616 -4.732 -2.072 1.00 97.06 240 PHE A N 1
ATOM 1870 C CA . PHE A 1 240 ? 4.820 -3.560 -2.891 1.00 97.06 240 PHE A CA 1
ATOM 1871 C C . PHE A 1 240 ? 5.030 -4.043 -4.322 1.00 97.06 240 PHE A C 1
ATOM 1873 O O . PHE A 1 240 ? 5.811 -4.963 -4.562 1.00 97.06 240 PHE A O 1
ATOM 1880 N N . TYR A 1 241 ? 4.331 -3.436 -5.266 1.00 97.50 241 TYR A N 1
ATOM 1881 C CA . TYR A 1 241 ? 4.473 -3.676 -6.690 1.00 97.50 241 TYR A CA 1
ATOM 1882 C C . TYR A 1 241 ? 4.417 -2.337 -7.414 1.00 97.50 241 TYR A C 1
ATOM 1884 O O . TYR A 1 241 ? 3.598 -1.477 -7.095 1.00 97.50 241 TYR A O 1
ATOM 1892 N N . MET A 1 242 ? 5.292 -2.167 -8.391 1.00 97.88 242 MET A N 1
ATOM 1893 C CA . MET A 1 242 ? 5.372 -0.977 -9.216 1.00 97.88 242 MET A CA 1
ATOM 1894 C C . MET A 1 242 ? 5.623 -1.401 -10.656 1.00 97.88 242 MET A C 1
ATOM 1896 O O . MET A 1 242 ? 6.683 -1.952 -10.955 1.00 97.88 242 MET A O 1
ATOM 1900 N N . ASP A 1 243 ? 4.668 -1.127 -11.538 1.00 96.50 243 ASP A N 1
ATOM 1901 C CA . ASP A 1 243 ? 4.850 -1.274 -12.978 1.00 96.50 243 ASP A CA 1
ATOM 1902 C C . ASP A 1 243 ? 5.581 -0.035 -13.501 1.00 96.50 243 ASP A C 1
ATOM 1904 O O . ASP A 1 243 ? 5.076 1.090 -13.451 1.00 96.50 243 ASP A O 1
ATOM 1908 N N . LEU A 1 244 ? 6.815 -0.227 -13.966 1.00 94.81 244 LEU A N 1
ATOM 1909 C CA . LEU A 1 244 ? 7.689 0.892 -14.311 1.00 94.81 244 LEU A CA 1
ATOM 1910 C C . LEU A 1 244 ? 7.246 1.594 -15.594 1.00 94.81 244 LEU A C 1
ATOM 1912 O O . LEU A 1 244 ? 7.471 2.797 -15.738 1.00 94.81 244 LEU A O 1
ATOM 1916 N N . LYS A 1 245 ? 6.558 0.880 -16.488 1.00 92.44 245 LYS A N 1
ATOM 1917 C CA . LYS A 1 245 ? 5.981 1.459 -17.698 1.00 92.44 245 LYS A CA 1
ATOM 1918 C C . LYS A 1 245 ? 4.796 2.363 -17.353 1.00 92.44 245 LYS A C 1
ATOM 1920 O O . LYS A 1 245 ? 4.711 3.488 -17.842 1.00 92.44 245 LYS A O 1
ATOM 1925 N N . GLU A 1 246 ? 3.912 1.908 -16.472 1.00 94.06 246 GLU A N 1
ATOM 1926 C CA . GLU A 1 246 ? 2.768 2.698 -16.002 1.00 94.06 246 GLU A CA 1
ATOM 1927 C C . GLU A 1 246 ? 3.204 3.927 -15.179 1.00 94.06 246 GLU A C 1
ATOM 1929 O O . GLU A 1 246 ? 2.674 5.028 -15.362 1.00 94.06 246 GLU A O 1
ATOM 1934 N N . VAL A 1 247 ? 4.226 3.791 -14.323 1.00 92.75 247 VAL A N 1
ATOM 1935 C CA . VAL A 1 247 ? 4.827 4.938 -13.615 1.00 92.75 247 VAL A CA 1
ATOM 1936 C C . VAL A 1 247 ? 5.438 5.927 -14.597 1.00 92.75 247 VAL A C 1
ATOM 1938 O O . VAL A 1 247 ? 5.235 7.132 -14.457 1.00 92.75 247 VAL A O 1
ATOM 1941 N N . PHE A 1 248 ? 6.150 5.443 -15.615 1.00 90.38 248 PHE A N 1
ATOM 1942 C CA . PHE A 1 248 ? 6.717 6.303 -16.646 1.00 90.38 248 PHE A CA 1
ATOM 1943 C C . PHE A 1 248 ? 5.634 7.135 -17.348 1.00 90.38 248 PHE A C 1
ATOM 1945 O O . PHE A 1 248 ? 5.807 8.344 -17.520 1.00 90.38 248 PHE A O 1
ATOM 1952 N N . TYR A 1 249 ? 4.507 6.520 -17.723 1.00 89.56 249 TYR A N 1
ATOM 1953 C CA . TYR A 1 249 ? 3.388 7.246 -18.330 1.00 89.56 249 TYR A CA 1
ATOM 1954 C C . TYR A 1 249 ? 2.764 8.260 -17.378 1.00 89.56 249 TYR A C 1
ATOM 1956 O O . TYR A 1 249 ? 2.507 9.393 -17.786 1.00 89.56 249 TYR A O 1
ATOM 1964 N N . THR A 1 250 ? 2.629 7.895 -16.104 1.00 89.56 250 THR A N 1
ATOM 1965 C CA . THR A 1 250 ? 2.149 8.810 -15.066 1.00 89.56 250 THR A CA 1
ATOM 1966 C C . THR A 1 250 ? 3.050 10.043 -14.985 1.00 89.56 250 THR A C 1
ATOM 1968 O O . THR A 1 250 ? 2.580 11.169 -15.129 1.00 89.56 250 THR A O 1
ATOM 1971 N N . VAL A 1 251 ? 4.366 9.849 -14.834 1.00 87.75 251 VAL A N 1
ATOM 1972 C CA . VAL A 1 251 ? 5.349 10.945 -14.768 1.00 87.75 251 VAL A CA 1
ATOM 1973 C C . VAL A 1 251 ? 5.286 11.806 -16.025 1.00 87.75 251 VAL A C 1
ATOM 1975 O O . VAL A 1 251 ? 5.270 13.030 -15.918 1.00 87.75 251 VAL A O 1
ATOM 1978 N N . LYS A 1 252 ? 5.189 11.188 -17.209 1.00 86.50 252 LYS A N 1
ATOM 1979 C CA . LYS A 1 252 ? 5.077 11.898 -18.488 1.00 86.50 252 LYS A CA 1
ATOM 1980 C C . LYS A 1 252 ? 3.887 12.861 -18.514 1.00 86.50 252 LYS A C 1
ATOM 1982 O O . LYS A 1 252 ? 4.040 13.984 -18.991 1.00 86.50 252 LYS A O 1
ATOM 1987 N N . ASN A 1 253 ? 2.742 12.455 -17.970 1.00 86.31 253 ASN A N 1
ATOM 1988 C CA . ASN A 1 253 ? 1.541 13.289 -17.913 1.00 86.31 253 ASN A CA 1
ATOM 1989 C C . ASN A 1 253 ? 1.683 14.478 -16.945 1.00 86.31 253 ASN A C 1
ATOM 1991 O O . ASN A 1 253 ? 1.034 15.504 -17.141 1.00 86.31 253 ASN A O 1
ATOM 1995 N N . PHE A 1 254 ? 2.569 14.380 -15.948 1.00 85.81 254 PHE A N 1
ATOM 1996 C CA . PHE A 1 254 ? 2.871 15.470 -15.016 1.00 85.81 254 PHE A CA 1
ATOM 1997 C C . PHE A 1 254 ? 4.043 16.363 -15.443 1.00 85.81 254 PHE A C 1
ATOM 1999 O O . PHE A 1 254 ? 4.254 17.397 -14.812 1.00 85.81 254 PHE A O 1
ATOM 2006 N N . ILE A 1 255 ? 4.777 16.044 -16.518 1.00 84.94 255 ILE A N 1
ATOM 2007 C CA . ILE A 1 255 ? 5.900 16.876 -16.994 1.00 84.94 255 ILE A CA 1
ATOM 2008 C C . ILE A 1 255 ? 5.516 18.350 -17.176 1.00 84.94 255 ILE A C 1
ATOM 2010 O O . ILE A 1 255 ? 6.264 19.185 -16.671 1.00 84.94 255 ILE A O 1
ATOM 2014 N N . PRO A 1 256 ? 4.385 18.717 -17.818 1.00 81.38 256 PRO A N 1
ATOM 2015 C CA . PRO A 1 256 ? 4.027 20.126 -17.979 1.00 81.38 256 PRO A CA 1
ATOM 2016 C C . PRO A 1 256 ? 3.939 20.866 -16.640 1.00 81.38 256 PRO A C 1
ATOM 2018 O O . PRO A 1 256 ? 4.455 21.971 -16.509 1.00 81.38 256 PRO A O 1
ATOM 2021 N N . MET A 1 257 ? 3.361 20.225 -15.621 1.00 81.00 257 MET A N 1
ATOM 2022 C CA . MET A 1 257 ? 3.291 20.770 -14.265 1.00 81.00 257 MET A CA 1
ATOM 2023 C C . MET A 1 257 ? 4.682 20.849 -13.617 1.00 81.00 257 MET A C 1
ATOM 2025 O O . MET A 1 257 ? 5.031 21.874 -13.035 1.00 81.00 257 MET A O 1
ATOM 2029 N N . LEU A 1 258 ? 5.507 19.807 -13.739 1.00 79.50 258 LEU A N 1
ATOM 2030 C CA . LEU A 1 258 ? 6.868 19.811 -13.191 1.00 79.50 258 LEU A CA 1
ATOM 2031 C C . LEU A 1 258 ? 7.735 20.919 -13.808 1.00 79.50 258 LEU A C 1
ATOM 2033 O O . LEU A 1 258 ? 8.473 21.579 -13.084 1.00 79.50 258 LEU A O 1
ATOM 2037 N N . MET A 1 259 ? 7.589 21.175 -15.112 1.00 79.62 259 MET A N 1
ATOM 2038 C CA . MET A 1 259 ? 8.262 22.280 -15.802 1.00 79.62 259 MET A CA 1
ATOM 2039 C C . MET A 1 259 ? 7.772 23.655 -15.329 1.00 79.62 259 MET A C 1
ATOM 2041 O O . MET A 1 259 ? 8.558 24.592 -15.294 1.00 79.62 259 MET A O 1
ATOM 2045 N N . THR A 1 260 ? 6.503 23.796 -14.926 1.00 79.50 260 THR A N 1
ATOM 2046 C CA . THR A 1 260 ? 6.018 25.057 -14.327 1.00 79.50 260 THR A CA 1
ATOM 2047 C C . THR A 1 260 ? 6.514 25.290 -12.899 1.00 79.50 260 THR A C 1
ATOM 2049 O O . THR A 1 260 ? 6.583 26.435 -12.467 1.00 79.50 260 THR A O 1
ATOM 2052 N N . LEU A 1 261 ? 6.851 24.228 -12.158 1.00 79.06 261 LEU A N 1
ATOM 2053 C CA . LEU A 1 261 ? 7.320 24.317 -10.768 1.00 79.06 261 LEU A CA 1
ATOM 2054 C C . LEU A 1 261 ? 8.845 24.446 -10.647 1.00 79.06 261 LEU A C 1
ATOM 2056 O O . LEU A 1 261 ? 9.345 24.778 -9.575 1.00 79.06 261 LEU A O 1
ATOM 2060 N N . SER A 1 262 ? 9.587 24.163 -11.717 1.00 73.50 262 SER A N 1
ATOM 2061 C CA . SER A 1 262 ? 11.044 24.226 -11.741 1.00 73.50 262 SER A CA 1
ATOM 2062 C C . SER A 1 262 ? 11.512 24.822 -13.065 1.00 73.50 262 SER A C 1
ATOM 2064 O O . SER A 1 262 ? 11.466 24.159 -14.099 1.00 73.50 262 SER A O 1
ATOM 2066 N N . GLU A 1 263 ? 11.993 26.068 -13.013 1.00 62.75 263 GLU A N 1
ATOM 2067 C CA . GLU A 1 263 ? 12.525 26.792 -14.179 1.00 62.75 263 GLU A CA 1
ATOM 2068 C C . GLU A 1 263 ? 13.737 26.075 -14.815 1.00 62.75 263 GLU A C 1
ATOM 2070 O O . GLU A 1 263 ? 13.968 26.202 -16.016 1.00 62.75 263 GLU A O 1
ATOM 2075 N N . ASP A 1 264 ? 14.442 25.237 -14.043 1.00 62.72 264 ASP A N 1
ATOM 2076 C CA . ASP A 1 264 ? 15.615 24.462 -14.475 1.00 62.72 264 ASP A CA 1
ATOM 2077 C C . ASP A 1 264 ? 15.295 23.016 -14.921 1.00 62.72 264 ASP A C 1
ATOM 2079 O O . ASP A 1 264 ? 16.184 22.274 -15.365 1.00 62.72 264 ASP A O 1
ATOM 2083 N N . ALA A 1 265 ? 14.039 22.561 -14.817 1.00 59.62 265 ALA A N 1
ATOM 2084 C CA . ALA A 1 265 ? 13.675 21.180 -15.133 1.00 59.62 265 ALA A CA 1
ATOM 2085 C C . ALA A 1 265 ? 13.553 20.941 -16.648 1.00 59.62 265 ALA A C 1
ATOM 2087 O O . ALA A 1 265 ? 12.469 20.948 -17.228 1.00 59.62 265 ALA A O 1
ATOM 2088 N N . SER A 1 266 ? 14.670 20.615 -17.303 1.00 61.50 266 SER A N 1
ATOM 2089 C CA . SER A 1 266 ? 14.678 20.121 -18.690 1.00 61.50 266 SER A CA 1
ATOM 2090 C C . SER A 1 266 ? 14.425 18.605 -18.772 1.00 61.50 266 SER A C 1
ATOM 2092 O O . SER A 1 266 ? 15.261 17.823 -19.236 1.00 61.50 266 SER A O 1
ATOM 2094 N N . ILE A 1 267 ? 13.245 18.153 -18.333 1.00 66.75 267 ILE A N 1
ATOM 2095 C CA . ILE A 1 267 ? 12.846 16.746 -18.497 1.00 66.75 267 ILE A CA 1
ATOM 2096 C C . ILE A 1 267 ? 12.493 16.509 -19.970 1.00 66.75 267 ILE A C 1
ATOM 2098 O O . ILE A 1 267 ? 11.403 16.842 -20.426 1.00 66.75 267 ILE A O 1
ATOM 2102 N N . VAL A 1 268 ? 13.414 15.914 -20.733 1.00 65.50 268 VAL A N 1
ATOM 2103 C CA . VAL A 1 268 ? 13.151 15.530 -22.127 1.00 65.50 268 VAL A CA 1
ATOM 2104 C C . VAL A 1 268 ? 12.941 14.027 -22.213 1.00 65.50 268 VAL A C 1
ATOM 2106 O O . VAL A 1 268 ? 13.888 13.248 -22.151 1.00 65.50 268 VAL A O 1
ATOM 2109 N N . MET A 1 269 ? 11.685 13.637 -22.413 1.00 76.06 269 MET A N 1
ATOM 2110 C CA . MET A 1 269 ? 11.295 12.267 -22.740 1.00 76.06 269 MET A CA 1
ATOM 2111 C C . MET A 1 269 ? 11.528 12.013 -24.233 1.00 76.06 269 MET A C 1
ATOM 2113 O O . MET A 1 269 ? 10.612 12.146 -25.047 1.00 76.06 269 MET A O 1
ATOM 2117 N N . THR A 1 270 ? 12.763 11.690 -24.619 1.00 81.31 270 THR A N 1
ATOM 2118 C CA . THR A 1 270 ? 13.057 11.294 -26.004 1.00 81.31 270 THR A CA 1
ATOM 2119 C C . THR A 1 270 ? 12.502 9.890 -26.295 1.00 81.31 270 THR A C 1
ATOM 2121 O O . THR A 1 270 ? 12.351 9.079 -25.375 1.00 81.31 270 THR A O 1
ATOM 2124 N N . PRO A 1 271 ? 12.247 9.539 -27.572 1.00 85.81 271 PRO A N 1
ATOM 2125 C CA . PRO A 1 271 ? 11.931 8.160 -27.951 1.00 85.81 271 PRO A CA 1
ATOM 2126 C C . PRO A 1 271 ? 12.999 7.156 -27.502 1.00 85.81 271 PRO A C 1
ATOM 2128 O O . PRO 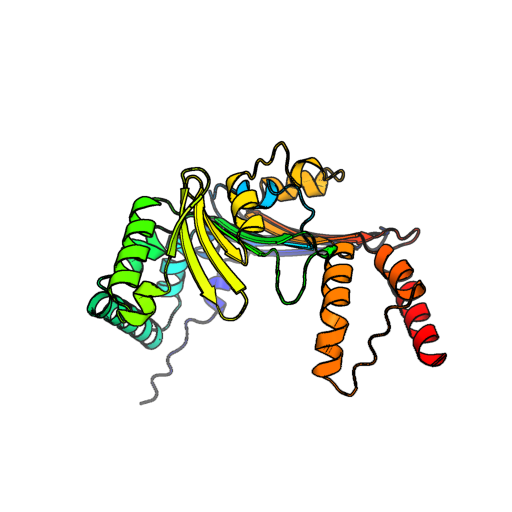A 1 271 ? 12.697 5.991 -27.266 1.00 85.81 271 PRO A O 1
ATOM 2131 N N . GLU A 1 272 ? 14.251 7.594 -27.378 1.00 86.56 272 GLU A N 1
ATOM 2132 C CA . GLU A 1 272 ? 15.333 6.740 -26.907 1.00 86.56 272 GLU A CA 1
ATOM 2133 C C . GLU A 1 272 ? 15.288 6.512 -25.396 1.00 86.56 272 GLU A C 1
ATOM 2135 O O . GLU A 1 272 ? 15.465 5.381 -24.952 1.00 86.56 272 GLU A O 1
ATOM 2140 N N . PHE A 1 273 ? 14.939 7.536 -24.612 1.00 85.12 273 PHE A N 1
ATOM 2141 C CA . PHE A 1 273 ? 14.693 7.374 -23.181 1.00 85.12 273 PHE A CA 1
ATOM 2142 C C . PHE A 1 273 ? 13.526 6.413 -22.912 1.00 85.12 273 PHE A C 1
ATOM 2144 O O . PHE A 1 273 ? 13.643 5.552 -22.046 1.00 85.12 273 PHE A O 1
ATOM 2151 N N . GLN A 1 274 ? 12.446 6.479 -23.705 1.00 87.50 274 GLN A N 1
ATOM 2152 C CA . GLN A 1 274 ? 11.354 5.497 -23.635 1.00 87.50 274 GLN A CA 1
ATOM 2153 C C . GLN A 1 274 ? 11.862 4.071 -23.883 1.00 87.50 274 GLN A C 1
ATOM 2155 O O . GLN A 1 274 ? 11.560 3.179 -23.100 1.00 87.50 274 GLN A O 1
ATOM 2160 N N . LYS A 1 275 ? 12.672 3.852 -24.930 1.00 90.38 275 LYS A N 1
ATOM 2161 C CA . LYS A 1 275 ? 13.239 2.522 -25.220 1.00 90.38 275 LYS A CA 1
ATOM 2162 C C . LYS A 1 275 ? 14.082 1.984 -24.064 1.00 90.38 275 LYS A C 1
ATOM 2164 O O . LYS A 1 275 ? 14.085 0.782 -23.832 1.00 90.38 275 LYS A O 1
ATOM 2169 N N . LEU A 1 276 ? 14.812 2.855 -23.363 1.00 90.75 276 LEU A N 1
ATOM 2170 C CA . LEU A 1 276 ? 15.573 2.468 -22.175 1.00 90.75 276 LEU A CA 1
ATOM 2171 C C . LEU A 1 276 ? 14.655 2.161 -20.986 1.00 90.75 276 LEU A C 1
ATOM 2173 O O . LEU A 1 276 ? 14.905 1.190 -20.277 1.00 90.75 276 LEU A O 1
ATOM 2177 N N . ALA A 1 277 ? 13.594 2.946 -20.785 1.00 88.44 277 ALA A N 1
ATOM 2178 C CA . ALA A 1 277 ? 12.598 2.699 -19.745 1.00 88.44 277 ALA A CA 1
ATOM 2179 C C . ALA A 1 277 ? 11.861 1.366 -19.962 1.00 88.44 277 ALA A C 1
ATOM 2181 O O . ALA A 1 277 ? 11.670 0.620 -19.007 1.00 88.44 277 ALA A O 1
ATOM 2182 N N . ASP A 1 278 ? 11.550 1.020 -21.215 1.00 92.00 278 ASP A N 1
ATOM 2183 C CA . ASP A 1 278 ? 10.878 -0.232 -21.589 1.00 92.00 278 ASP A CA 1
ATOM 2184 C C . ASP A 1 278 ? 11.710 -1.491 -21.262 1.00 92.00 278 ASP A C 1
ATOM 2186 O O . ASP A 1 278 ? 11.164 -2.593 -21.215 1.00 92.00 278 ASP A O 1
ATOM 2190 N N . LEU A 1 279 ? 13.021 -1.357 -21.003 1.00 95.50 279 LEU A N 1
ATOM 2191 C CA . LEU A 1 279 ? 13.858 -2.465 -20.520 1.00 95.50 279 LEU A CA 1
ATOM 2192 C C . LEU A 1 279 ? 13.571 -2.833 -19.062 1.00 95.50 279 LEU A C 1
ATOM 2194 O O . LEU A 1 279 ? 14.011 -3.891 -18.611 1.00 95.50 279 LEU A O 1
ATOM 2198 N N . PHE A 1 280 ? 12.865 -1.992 -18.311 1.00 95.94 280 PHE A N 1
ATOM 2199 C CA . PHE A 1 280 ? 12.474 -2.281 -16.943 1.00 95.94 280 PHE A CA 1
ATOM 2200 C C . PHE A 1 280 ? 10.976 -2.572 -16.892 1.00 95.94 280 PHE A C 1
ATOM 2202 O O . PHE A 1 280 ? 10.155 -1.757 -17.298 1.00 95.94 280 PHE A O 1
ATOM 2209 N N . HIS A 1 281 ? 10.612 -3.750 -16.389 1.00 95.94 281 HIS A N 1
ATOM 2210 C CA . HIS A 1 281 ? 9.218 -4.184 -16.373 1.00 95.94 281 HIS A CA 1
ATOM 2211 C C . HIS A 1 281 ? 8.535 -3.759 -15.071 1.00 95.94 281 HIS A C 1
ATOM 2213 O O . HIS A 1 281 ? 7.591 -2.975 -15.087 1.00 95.94 281 HIS A O 1
ATOM 2219 N N . TYR A 1 282 ? 9.026 -4.248 -13.931 1.00 97.06 282 TYR A N 1
ATOM 2220 C CA . TYR A 1 282 ? 8.441 -3.934 -12.631 1.00 97.06 282 TYR A CA 1
ATOM 2221 C C . TYR A 1 282 ? 9.462 -4.009 -11.496 1.00 97.06 282 TYR A C 1
ATOM 2223 O O . TYR A 1 282 ? 10.489 -4.686 -11.598 1.00 97.06 282 TYR A O 1
ATOM 2231 N N . VAL A 1 283 ? 9.128 -3.355 -10.386 1.00 97.81 283 VAL A N 1
ATOM 2232 C CA . VAL A 1 283 ? 9.753 -3.553 -9.075 1.00 97.81 283 VAL A CA 1
ATOM 2233 C C . VAL A 1 283 ? 8.728 -4.201 -8.157 1.00 97.81 283 VAL A C 1
ATOM 2235 O O . VAL A 1 283 ? 7.576 -3.779 -8.120 1.00 97.81 283 VAL A O 1
ATOM 2238 N N . SER A 1 284 ? 9.130 -5.213 -7.397 1.00 97.62 284 SER A N 1
ATOM 2239 C CA . SER A 1 284 ? 8.275 -5.799 -6.369 1.00 97.62 284 SER A CA 1
ATOM 2240 C C . SER A 1 284 ? 9.048 -6.112 -5.100 1.00 97.62 284 SER A C 1
ATOM 2242 O O . SER A 1 284 ? 10.188 -6.565 -5.163 1.00 97.62 284 SER A O 1
ATOM 2244 N N . PHE A 1 285 ? 8.396 -5.936 -3.958 1.00 97.31 285 PHE A N 1
ATOM 2245 C CA . PHE A 1 285 ? 8.824 -6.465 -2.673 1.00 97.31 285 PHE A CA 1
ATOM 2246 C C . PHE A 1 285 ? 7.657 -7.222 -2.051 1.00 97.31 285 PHE A C 1
ATOM 2248 O O . PHE A 1 285 ? 6.581 -6.659 -1.865 1.00 97.31 285 PHE A O 1
ATOM 2255 N N . ILE A 1 286 ? 7.860 -8.495 -1.746 1.00 95.75 286 ILE A N 1
ATOM 2256 C CA . ILE A 1 286 ? 6.819 -9.361 -1.201 1.00 95.75 286 ILE A CA 1
ATOM 2257 C C . ILE A 1 286 ? 7.352 -9.965 0.087 1.00 95.75 286 ILE A C 1
ATOM 2259 O O . ILE A 1 286 ? 8.390 -10.618 0.070 1.00 95.75 286 ILE A O 1
ATOM 2263 N N . ALA A 1 287 ? 6.668 -9.736 1.202 1.00 93.69 287 ALA A N 1
ATOM 2264 C CA . ALA A 1 287 ? 7.074 -10.238 2.504 1.00 93.69 287 ALA A CA 1
ATOM 2265 C C . ALA A 1 287 ? 6.039 -11.192 3.086 1.00 93.69 287 ALA A C 1
ATOM 2267 O O . ALA A 1 287 ? 4.837 -10.950 2.990 1.00 93.69 287 ALA A O 1
ATOM 2268 N N . LYS A 1 288 ? 6.531 -12.237 3.750 1.00 91.38 288 LYS A N 1
ATOM 2269 C CA . LYS A 1 288 ? 5.755 -13.304 4.382 1.00 91.38 288 LYS A CA 1
ATOM 2270 C C . LYS A 1 288 ? 6.208 -13.556 5.810 1.00 91.38 288 LYS A C 1
ATOM 2272 O O . LYS A 1 288 ? 7.409 -13.561 6.085 1.00 91.38 288 LYS A O 1
ATOM 2277 N N . ALA A 1 289 ? 5.254 -13.809 6.700 1.00 89.44 289 ALA A N 1
ATOM 2278 C CA . ALA A 1 289 ? 5.532 -14.312 8.040 1.00 89.44 289 ALA A CA 1
ATOM 2279 C C . ALA A 1 289 ? 5.424 -15.843 8.050 1.00 89.44 289 ALA A C 1
ATOM 2281 O O . ALA A 1 289 ? 4.414 -16.407 7.635 1.00 89.44 289 ALA A O 1
ATOM 2282 N N . GLY A 1 290 ? 6.483 -16.505 8.511 1.00 87.00 290 GLY A N 1
ATOM 2283 C CA . GLY A 1 290 ? 6.525 -17.939 8.784 1.00 87.00 290 GLY A CA 1
ATOM 2284 C C . GLY A 1 290 ? 6.090 -18.258 10.216 1.00 87.00 290 GLY A C 1
ATOM 2285 O O . GLY A 1 290 ? 5.167 -17.646 10.747 1.00 87.00 290 GLY A O 1
ATOM 2286 N N . LYS A 1 291 ? 6.752 -19.233 10.854 1.00 84.94 291 LYS A N 1
ATOM 2287 C CA . LYS A 1 291 ? 6.497 -19.596 12.261 1.00 84.94 291 LYS A CA 1
ATOM 2288 C C . LYS A 1 291 ? 7.289 -18.730 13.247 1.00 84.94 291 LYS A C 1
ATOM 2290 O O . LYS A 1 291 ? 6.742 -18.322 14.264 1.00 84.94 291 LYS A O 1
ATOM 2295 N N . ASP A 1 292 ? 8.556 -18.476 12.944 1.00 86.62 292 ASP A N 1
ATOM 2296 C CA . ASP A 1 292 ? 9.511 -17.704 13.754 1.00 86.62 292 ASP A CA 1
ATOM 2297 C C . ASP A 1 292 ? 10.439 -16.847 12.866 1.00 86.62 292 ASP A C 1
ATOM 2299 O O . ASP A 1 292 ? 11.556 -16.484 13.230 1.00 86.62 292 ASP A O 1
ATOM 2303 N N . GLU A 1 293 ? 9.979 -16.541 11.657 1.00 90.38 293 GLU A N 1
ATOM 2304 C CA . GLU A 1 293 ? 10.775 -15.926 10.599 1.00 90.38 293 GLU A CA 1
ATOM 2305 C C . GLU A 1 293 ? 9.916 -14.980 9.756 1.00 90.38 293 GLU A C 1
ATOM 2307 O O . GLU A 1 293 ? 8.734 -15.232 9.520 1.00 90.38 293 GLU A O 1
ATOM 2312 N N . MET A 1 294 ? 10.520 -13.903 9.266 1.00 91.00 294 MET A N 1
ATOM 2313 C CA . MET A 1 294 ? 9.999 -13.078 8.184 1.00 91.00 294 MET A CA 1
ATOM 2314 C C . MET A 1 294 ? 10.903 -13.247 6.967 1.00 91.00 294 MET A C 1
ATOM 2316 O O . MET A 1 294 ? 12.126 -13.135 7.066 1.00 91.00 294 MET A O 1
ATOM 2320 N N . LYS A 1 295 ? 10.303 -13.526 5.813 1.00 93.81 295 LYS A N 1
ATOM 2321 C CA . LYS A 1 295 ? 11.004 -13.671 4.533 1.00 93.81 295 LYS A CA 1
ATOM 2322 C C . LYS A 1 295 ? 10.522 -12.583 3.587 1.00 93.81 295 LYS A C 1
ATOM 2324 O O . LYS A 1 295 ? 9.324 -12.339 3.523 1.00 93.81 295 LYS A O 1
ATOM 2329 N N . GLY A 1 296 ? 11.438 -11.940 2.877 1.00 95.31 296 GLY A N 1
ATOM 2330 C CA . GLY A 1 296 ? 11.145 -10.909 1.889 1.00 95.31 296 GLY A CA 1
ATOM 2331 C C . GLY A 1 296 ? 11.801 -11.235 0.556 1.00 95.31 296 GLY A C 1
ATOM 2332 O O . GLY A 1 296 ? 12.979 -11.567 0.521 1.00 95.31 296 GLY A O 1
ATOM 2333 N N . ASP A 1 297 ? 11.062 -11.104 -0.534 1.00 96.50 297 ASP A N 1
ATOM 2334 C CA . ASP A 1 297 ? 11.551 -11.285 -1.894 1.00 96.50 297 ASP A CA 1
ATOM 2335 C C . ASP A 1 297 ? 11.470 -9.939 -2.621 1.00 96.50 297 ASP A C 1
ATOM 2337 O O . ASP A 1 297 ? 10.383 -9.412 -2.865 1.00 96.50 297 ASP A O 1
ATOM 2341 N N . PHE A 1 298 ? 12.626 -9.364 -2.946 1.00 97.69 298 PHE A N 1
ATOM 2342 C CA . PHE A 1 298 ? 12.751 -8.150 -3.745 1.00 97.69 298 PHE A CA 1
ATOM 2343 C C . PHE A 1 298 ? 13.176 -8.500 -5.164 1.00 97.69 298 PHE A C 1
ATOM 2345 O O . PHE A 1 298 ? 14.152 -9.226 -5.369 1.00 97.69 298 PHE A O 1
ATOM 2352 N N . VAL A 1 299 ? 12.468 -7.955 -6.147 1.00 97.81 299 VAL A N 1
ATOM 2353 C CA . VAL A 1 299 ? 12.737 -8.194 -7.562 1.00 97.81 299 VAL A CA 1
ATOM 2354 C C . VAL A 1 299 ? 12.667 -6.878 -8.326 1.00 97.81 299 VAL A C 1
ATOM 2356 O O . VAL A 1 299 ? 11.667 -6.172 -8.244 1.00 97.81 299 VAL A O 1
ATOM 2359 N N . ILE A 1 300 ? 13.698 -6.585 -9.118 1.00 97.56 300 ILE A N 1
ATOM 2360 C CA . ILE A 1 300 ? 13.605 -5.658 -10.251 1.00 97.56 300 ILE A CA 1
ATOM 2361 C C . ILE A 1 300 ? 13.651 -6.504 -11.514 1.00 97.56 300 ILE A C 1
ATOM 2363 O O . ILE A 1 300 ? 14.696 -7.058 -11.870 1.00 97.56 300 ILE A O 1
ATOM 2367 N N . LYS A 1 301 ? 12.499 -6.622 -12.171 1.00 97.50 301 LYS A N 1
ATOM 2368 C CA . LYS A 1 301 ? 12.340 -7.392 -13.399 1.00 97.50 301 LYS A CA 1
ATOM 2369 C C . LYS A 1 301 ? 12.774 -6.556 -14.594 1.00 97.50 301 LYS A C 1
ATOM 2371 O O . LYS A 1 301 ? 12.295 -5.433 -14.763 1.00 97.50 301 LYS A O 1
ATOM 2376 N N . THR A 1 302 ? 13.625 -7.119 -15.446 1.00 97.44 302 THR A N 1
ATOM 2377 C CA . THR A 1 302 ? 14.133 -6.431 -16.638 1.00 97.44 302 THR A CA 1
ATOM 2378 C C . THR A 1 302 ? 13.987 -7.280 -17.903 1.00 97.44 302 THR A C 1
ATOM 2380 O O . THR A 1 302 ? 13.730 -8.486 -17.858 1.00 97.44 302 THR A O 1
ATOM 2383 N N . GLY A 1 303 ? 14.154 -6.625 -19.049 1.00 96.50 303 GLY A N 1
ATOM 2384 C CA . GLY A 1 303 ? 14.329 -7.224 -20.368 1.00 96.50 303 GLY A CA 1
ATOM 2385 C C . GLY A 1 303 ? 15.797 -7.318 -20.794 1.00 96.50 303 GLY A C 1
ATOM 2386 O O . GLY A 1 303 ? 16.067 -7.428 -21.988 1.00 96.50 303 GLY A O 1
ATOM 2387 N N . PHE A 1 304 ? 16.757 -7.227 -19.864 1.00 97.38 304 PHE A N 1
ATOM 2388 C CA . PHE A 1 304 ? 18.175 -7.335 -20.209 1.00 97.38 304 PHE A CA 1
ATOM 2389 C C . PHE A 1 304 ? 18.531 -8.744 -20.700 1.00 97.38 304 PHE A C 1
ATOM 2391 O O . PHE A 1 304 ? 18.058 -9.753 -20.182 1.00 97.38 304 PHE A O 1
ATOM 2398 N N . ASP A 1 305 ? 19.442 -8.807 -21.665 1.00 96.25 305 ASP A N 1
ATOM 2399 C CA . ASP A 1 305 ? 20.047 -10.032 -22.201 1.00 96.25 305 ASP A CA 1
ATOM 2400 C C . ASP A 1 305 ? 21.330 -10.447 -21.451 1.00 96.25 305 ASP A C 1
ATOM 2402 O O . ASP A 1 305 ? 21.990 -11.427 -21.794 1.00 96.25 305 ASP A O 1
ATOM 2406 N N . LYS A 1 306 ? 21.696 -9.685 -20.418 1.00 96.94 306 LYS A N 1
ATOM 2407 C CA . LYS A 1 306 ? 22.933 -9.801 -19.641 1.00 96.94 306 LYS A CA 1
ATOM 2408 C C . LYS A 1 306 ? 22.653 -9.586 -18.152 1.00 96.94 306 LYS A C 1
ATOM 2410 O O . LYS A 1 306 ? 21.576 -9.093 -17.820 1.00 96.94 306 LYS A O 1
ATOM 2415 N N . PRO A 1 307 ? 23.605 -9.901 -17.252 1.00 97.88 307 PRO A N 1
ATOM 2416 C CA . PRO A 1 307 ? 23.416 -9.704 -15.818 1.00 97.88 307 PRO A CA 1
ATOM 2417 C C . PRO A 1 307 ? 23.001 -8.272 -15.458 1.00 97.88 307 PRO A C 1
ATOM 2419 O O . PRO A 1 307 ? 23.534 -7.319 -16.034 1.00 97.88 307 PRO A O 1
ATOM 2422 N N . PHE A 1 308 ? 22.109 -8.129 -14.472 1.00 97.56 308 PHE A N 1
ATOM 2423 C CA . PHE A 1 308 ? 21.432 -6.875 -14.117 1.00 97.56 308 PHE A CA 1
ATOM 2424 C C . PHE A 1 308 ? 22.364 -5.658 -14.072 1.00 97.56 308 PHE A C 1
ATOM 2426 O O . PHE A 1 308 ? 22.146 -4.678 -14.779 1.00 97.56 308 PHE A O 1
ATOM 2433 N N . PHE A 1 309 ? 23.451 -5.734 -13.299 1.00 96.25 309 PHE A N 1
ATOM 2434 C CA . PHE A 1 309 ? 24.374 -4.608 -13.118 1.00 96.25 309 PHE A CA 1
ATOM 2435 C C . PHE A 1 309 ? 25.103 -4.201 -14.402 1.00 96.25 309 PHE A C 1
ATOM 2437 O O . PHE A 1 309 ? 25.403 -3.023 -14.583 1.00 96.25 309 PHE A O 1
ATOM 2444 N N . LYS A 1 310 ? 25.357 -5.146 -15.318 1.00 96.94 310 LYS A N 1
ATOM 2445 C CA . LYS A 1 310 ? 25.905 -4.817 -16.641 1.00 96.94 310 LYS A CA 1
ATOM 2446 C C . LYS A 1 310 ? 24.860 -4.098 -17.493 1.00 96.94 310 LYS A C 1
ATOM 2448 O O . LYS A 1 310 ? 25.187 -3.098 -18.114 1.00 96.94 310 LYS A O 1
ATOM 2453 N N . GLY A 1 311 ? 23.610 -4.564 -17.473 1.00 96.81 311 GLY A N 1
ATOM 2454 C CA . GLY A 1 311 ? 22.506 -3.900 -18.172 1.00 96.81 311 GLY A CA 1
ATOM 2455 C C . GLY A 1 311 ? 22.261 -2.474 -17.671 1.00 96.81 311 GLY A C 1
ATOM 2456 O O . GLY A 1 311 ? 22.181 -1.549 -18.473 1.00 96.81 311 GLY A O 1
ATOM 2457 N N . VAL A 1 312 ? 22.239 -2.269 -16.349 1.00 95.69 312 VAL A N 1
ATOM 2458 C CA . VAL A 1 312 ? 22.110 -0.931 -15.742 1.00 95.69 312 VAL A CA 1
ATOM 2459 C C . VAL A 1 312 ? 23.265 -0.018 -16.143 1.00 95.69 312 VAL A C 1
ATOM 2461 O O . VAL A 1 312 ? 23.025 1.146 -16.462 1.00 95.69 312 VAL A O 1
ATOM 2464 N N . LYS A 1 313 ? 24.505 -0.527 -16.161 1.00 96.31 313 LYS A N 1
ATOM 2465 C CA . LYS A 1 313 ? 25.659 0.257 -16.612 1.00 96.31 313 LYS A CA 1
ATOM 2466 C C . LYS A 1 313 ? 25.465 0.737 -18.054 1.00 96.31 313 LYS A C 1
ATOM 2468 O O . LYS A 1 313 ? 25.597 1.929 -18.303 1.00 96.31 313 LYS A O 1
ATOM 2473 N N . ASP A 1 314 ? 25.082 -0.155 -18.966 1.00 95.19 314 ASP A N 1
ATOM 2474 C CA . ASP A 1 314 ? 24.867 0.196 -20.375 1.00 95.19 314 ASP A CA 1
ATOM 2475 C C . ASP A 1 314 ? 23.744 1.233 -20.551 1.00 95.19 314 ASP A C 1
ATOM 2477 O O . ASP A 1 314 ? 23.852 2.142 -21.372 1.00 95.19 314 ASP A O 1
ATOM 2481 N N . VAL A 1 315 ? 22.661 1.121 -19.771 1.00 93.75 315 VAL A N 1
ATOM 2482 C CA . VAL A 1 315 ? 21.584 2.126 -19.747 1.00 93.75 315 VAL A CA 1
ATOM 2483 C C . VAL A 1 315 ? 22.111 3.471 -19.241 1.00 93.75 315 VAL A C 1
ATOM 2485 O O . VAL A 1 315 ? 21.835 4.505 -19.847 1.00 93.75 315 VAL A O 1
ATOM 2488 N N . SER A 1 316 ? 22.879 3.466 -18.150 1.00 92.69 316 SER A N 1
ATOM 2489 C CA . SER A 1 316 ? 23.452 4.675 -17.554 1.00 92.69 316 SER A CA 1
ATOM 2490 C C . SER A 1 316 ? 24.412 5.389 -18.507 1.00 92.69 316 SER A C 1
ATOM 2492 O O . SER A 1 316 ? 24.339 6.611 -18.629 1.00 92.69 316 SER A O 1
ATOM 2494 N N . ASP A 1 317 ? 25.285 4.645 -19.188 1.00 93.12 317 ASP A N 1
ATOM 2495 C CA . ASP A 1 317 ? 26.229 5.195 -20.165 1.00 93.12 317 ASP A CA 1
ATOM 2496 C C . ASP A 1 317 ? 25.468 5.893 -21.307 1.00 93.12 317 ASP A C 1
ATOM 2498 O O . ASP A 1 317 ? 25.723 7.063 -21.595 1.00 93.12 317 ASP A O 1
ATOM 2502 N N . LYS A 1 318 ? 24.440 5.234 -21.866 1.00 90.44 318 LYS A N 1
ATOM 2503 C CA . LYS A 1 318 ? 23.584 5.808 -22.921 1.00 90.44 318 LYS A CA 1
ATOM 2504 C C . LYS A 1 318 ? 22.858 7.076 -22.479 1.00 90.44 318 LYS A C 1
ATOM 2506 O O . LYS A 1 318 ? 22.769 8.036 -23.238 1.00 90.44 318 LYS A O 1
ATOM 2511 N N . ILE A 1 319 ? 22.339 7.111 -21.250 1.00 87.06 319 ILE A N 1
ATOM 2512 C CA . ILE A 1 319 ? 21.721 8.330 -20.701 1.00 87.06 319 ILE A CA 1
ATOM 2513 C C . ILE A 1 319 ? 22.763 9.453 -20.576 1.00 87.06 319 ILE A C 1
ATOM 2515 O O . ILE A 1 319 ? 22.442 10.616 -20.824 1.00 87.06 319 ILE A O 1
ATOM 2519 N N . GLY A 1 320 ? 24.002 9.122 -20.200 1.00 85.56 320 GLY A N 1
ATOM 2520 C CA . GLY A 1 320 ? 25.118 10.067 -20.144 1.00 85.56 320 GLY A CA 1
ATOM 2521 C C . GLY A 1 320 ? 25.435 10.685 -21.507 1.00 85.56 320 GLY A C 1
ATOM 2522 O O . GLY A 1 320 ? 25.555 11.905 -21.605 1.00 85.56 320 GLY A O 1
ATOM 2523 N N . GLU A 1 321 ? 25.486 9.866 -22.557 1.00 86.88 321 GLU A N 1
ATOM 2524 C CA . GLU A 1 321 ? 25.705 10.309 -23.942 1.00 86.88 321 GLU A CA 1
ATOM 2525 C C . GLU A 1 321 ? 24.596 11.262 -24.419 1.00 86.88 321 GLU A C 1
ATOM 2527 O O . GLU A 1 321 ? 24.889 12.338 -24.941 1.00 86.88 321 GLU A O 1
ATOM 2532 N N . MET A 1 322 ? 23.324 10.943 -24.142 1.00 83.00 322 MET A N 1
ATOM 2533 C CA . MET A 1 322 ? 22.183 11.797 -24.518 1.00 83.00 322 MET A CA 1
ATOM 2534 C C . MET A 1 322 ? 22.232 13.197 -23.893 1.00 83.00 322 MET A C 1
ATOM 2536 O O . MET A 1 322 ? 21.711 14.153 -24.474 1.00 83.00 322 MET A O 1
ATOM 2540 N N . LYS A 1 323 ? 22.820 13.332 -22.697 1.00 77.75 323 LYS A N 1
ATOM 2541 C CA . LYS A 1 323 ? 22.974 14.630 -22.025 1.00 77.75 323 LYS A CA 1
ATOM 2542 C C . LYS A 1 323 ? 24.062 15.496 -22.657 1.00 77.75 323 LYS A C 1
ATOM 2544 O O . LYS A 1 323 ? 23.960 16.709 -22.555 1.00 77.75 323 LYS A O 1
ATOM 2549 N N . GLN A 1 324 ? 25.073 14.895 -23.285 1.00 71.50 324 GLN A N 1
ATOM 2550 C CA . GLN A 1 324 ? 26.190 15.617 -23.909 1.00 71.50 324 GLN A CA 1
ATOM 2551 C C . GLN A 1 324 ? 25.860 16.135 -25.315 1.00 71.50 324 GLN A C 1
ATOM 2553 O O . GLN A 1 324 ? 26.522 17.040 -25.807 1.00 71.50 324 GLN A O 1
ATOM 2558 N N . THR A 1 325 ? 24.841 15.571 -25.966 1.00 59.22 325 THR A N 1
ATOM 2559 C CA . THR A 1 325 ? 24.368 15.985 -27.300 1.00 59.22 325 THR A CA 1
ATOM 2560 C C . THR A 1 325 ? 23.354 17.138 -27.286 1.00 59.22 325 THR A C 1
ATOM 2562 O O . THR A 1 325 ? 22.755 17.428 -28.322 1.00 59.22 325 THR A O 1
ATOM 2565 N N . LYS A 1 326 ? 23.130 17.774 -26.133 1.00 53.47 326 LYS A N 1
ATOM 2566 C CA . LYS A 1 326 ? 22.322 18.992 -25.978 1.00 53.47 326 LYS A CA 1
ATOM 2567 C C . LYS A 1 326 ? 23.215 20.173 -25.640 1.00 53.47 326 LYS A C 1
ATOM 2569 O O . LYS A 1 326 ? 22.883 21.275 -26.120 1.00 53.47 326 LYS A O 1
#

Foldseek 3Di:
DDPPQPQPDPVVLCVQWDDWDKDWDQFDQKTKIKIKTFGNLPRLVLQFAPPAFEDPLLVLLQAFDFQKKKKAFTLLLSVVVVCCVRGGPVVNVVVVVVQVVCCVQLVDRCVVLPSNFWGGMWMKTFGQLLPDAPLFRLIKIKTFTNDVVSVVVSVVSNLVRDDPVQNVQWDFDQDPNWTWTWHDDDSWIWIWTDDPRIIMIGIDDVSVNSSNVGGNCNHNLVVDPPPVVSVLVNGARIKIKHFQLSVVSNVVNCVVVVCVVDVPDPDDPDPVVNVLSQQWGMWMWGWHRDSRMIMIMTITDGNDPTGNVVSVVVSVVVVVVVVVVD

pLDDT: mean 89.72, std 10.87, range [36.88, 97.94]

InterPro domains:
  IPR021787 Protein of unknown function DUF3352 [PF11832] (7-262)

Organism: NCBI:txid1246637

Secondary structure (DSSP, 8-state):
---------THHHHTTEEEEEEEEESSSSSEEEEEEEEE-TT-TTGGGTTTPPP--HHHHT-SSPEEEEEEEE--HHHHHHHHHHHS-HHHHHHHHHHHHHHHHHH---IIIIIITTEEEEEEEEEE-TTT-BTTB--EEEEEEES-HHHHHHHHHHHHHHS-HHHHTT-EEEEETTEEEEEEEETTEEEEEEEETTEEEEEESHHHHHHHHH--TTTSHHHH---HHHHHHHHH-SEEEEEEHHHHHHHHHHHHHHHHHH-TT------HHHHHHHTTEEEEEEEEEE-SSEEEEEEEEEE--SS-HHHHHHHHHHHHHHHHHT-

Radius of gyration: 23.13 Å; chains: 1; bounding box: 53×46×67 Å